Protein AF-A0A7S0LJF7-F1 (afdb_monomer_lite)

Sequence (241 aa):
HAASMRTWQALLLLLAYASALAQTSEAMKKDTLVTNRPPTRVSNPLSRTEARVRRMLSTSSGNSELSEEEIEEIVEMEEEEEIMMKWSFVFGIMALGMTFIVGFILEANHVHWLPEAAVGVLMGFATAGGAWLLMQLDAGDGPYKYMLTEEKFDFEFFMTWLLPPIIFEAGYNMNVTAFFDNLAPTIFFAFVGTFLSTFVIGFLVYYAGQLGLCYALDFLAALTFGSLISATDPVTVLAVF

pLDDT: mean 73.47, std 14.01, range [45.84, 95.75]

Secondary structure (DSSP, 8-state):
-HHHHHHHHHHHHHHHHHHHHHHHHHHHHHHTTT----------HHHHHHHHHHHHHHHH-SS----HHHHHHHHHHHHHHHHHHHHHHHHHHHHHHHHHHHHHHHHHTT-TTS-HHHHHHHHHHHHHHHHHHHHHH--S--THHHHHHH----HHHIIIIIHHHHHHHHHHHS-HHHHHHTHHHHHHIIIIIHHHHHHHHHHHHHHHHHTTSS----HHHHHHHHHHHH---HHHHHTT-

Radius of gyration: 27.35 Å; chains: 1; bounding box: 70×56×56 Å

Foldseek 3Di:
DVVVVVVVVVVVVVVVVVVVVVVVVVVVVVVVVPPPDPDDPPPDPLNVLLVVVVVVVVVPDDDDPDDPVVSVVVSVVVVVVVVLVVVLVVVVVVLVVVLVVVLVVCVVVVVPPDDSVNSSVVSVCVVLVVLVVVVVVDVDPDSSVVSVPPPDDDPVCCVPPVVVVLLVVLVVPFDPVVCVVCVVVLVCCQPVVLVVQLVVQLVVVCVCCVVVVDPNDDSVRSSVVSNVVSNDDSSVVRNVD

InterPro domains:
  IPR004709 Na+/H+ exchanger [PR01084] (157-168)
  IPR004709 Na+/H+ exchanger [PR01084] (171-185)
  IPR004709 Na+/H+ exchanger [PR01084] (186-194)
  IPR004709 Na+/H+ exchanger [PR01084] (226-236)
  IPR006153 Cation/H+ exchanger, transmembrane domain [PF00999] (106-241)
  IPR018422 Cation/H+ exchanger, CPA1 family [PTHR10110] (85-241)

Structure (mmCIF, N/CA/C/O backbone):
data_AF-A0A7S0LJF7-F1
#
_entry.id   AF-A0A7S0LJF7-F1
#
loop_
_atom_site.group_PDB
_atom_site.id
_atom_site.type_symbol
_atom_site.label_atom_id
_atom_site.label_alt_id
_atom_site.label_comp_id
_atom_site.label_asym_id
_atom_site.label_entity_id
_atom_site.label_seq_id
_atom_site.pdbx_PDB_ins_code
_atom_site.Cartn_x
_atom_site.Cartn_y
_atom_site.Cartn_z
_atom_site.occupancy
_atom_site.B_iso_or_equiv
_atom_site.auth_seq_id
_atom_site.auth_comp_id
_atom_site.auth_asym_id
_atom_site.auth_atom_id
_atom_site.pdbx_PDB_model_num
ATOM 1 N N . HIS A 1 1 ? -22.196 28.731 -15.275 1.00 49.78 1 HIS A N 1
ATOM 2 C CA . HIS A 1 1 ? -21.421 29.331 -16.385 1.00 49.78 1 HIS A CA 1
ATOM 3 C C . HIS A 1 1 ? -20.046 29.894 -16.004 1.00 49.78 1 HIS A C 1
ATOM 5 O O . HIS A 1 1 ? -19.189 29.929 -16.873 1.00 49.78 1 HIS A O 1
ATOM 11 N N . ALA A 1 2 ? -19.776 30.276 -14.746 1.00 48.84 2 ALA A N 1
ATOM 12 C CA . ALA A 1 2 ? -18.449 30.770 -14.338 1.00 48.84 2 ALA A CA 1
ATOM 13 C C . ALA A 1 2 ? -17.366 29.670 -14.209 1.00 48.84 2 ALA A C 1
ATOM 15 O O . ALA A 1 2 ? -16.189 29.943 -14.421 1.00 48.84 2 ALA A O 1
ATOM 16 N N . ALA A 1 3 ? -17.753 28.421 -13.914 1.00 49.78 3 ALA A N 1
ATOM 17 C CA . ALA A 1 3 ? -16.820 27.299 -13.755 1.00 49.78 3 ALA A CA 1
ATOM 18 C C . ALA A 1 3 ? -16.170 26.852 -15.079 1.00 49.78 3 ALA A C 1
ATOM 20 O O . ALA A 1 3 ? -14.988 26.530 -15.096 1.00 49.78 3 ALA A O 1
ATOM 21 N N . SER A 1 4 ? -16.893 26.923 -16.207 1.00 54.69 4 SER A N 1
ATOM 22 C CA . SER A 1 4 ? -16.315 26.590 -17.514 1.00 54.69 4 SER A CA 1
ATOM 23 C C . SER A 1 4 ? -15.297 27.638 -17.968 1.00 54.69 4 SER A C 1
ATOM 25 O O . SER A 1 4 ? -14.281 27.287 -18.544 1.00 54.69 4 SER A O 1
ATOM 27 N N . MET A 1 5 ? -15.499 28.928 -17.673 1.00 52.16 5 MET A N 1
ATOM 28 C CA . MET A 1 5 ? -14.500 29.953 -18.022 1.00 52.16 5 MET A CA 1
ATOM 29 C C . MET A 1 5 ? -13.169 29.751 -17.289 1.00 52.16 5 MET A C 1
ATOM 31 O O . MET A 1 5 ? -12.118 30.019 -17.864 1.00 52.16 5 MET A O 1
ATOM 35 N N . ARG A 1 6 ? -13.197 29.233 -16.055 1.00 58.59 6 ARG A N 1
ATOM 36 C CA . ARG A 1 6 ? -11.986 28.977 -15.261 1.00 58.59 6 ARG A CA 1
ATOM 37 C C . ARG A 1 6 ? -11.189 27.777 -15.768 1.00 58.59 6 ARG A C 1
ATOM 39 O O . ARG A 1 6 ? -9.964 27.839 -15.785 1.00 58.59 6 ARG A O 1
ATOM 46 N N . THR A 1 7 ? -11.856 26.725 -16.245 1.00 65.75 7 THR A N 1
ATOM 47 C CA . THR A 1 7 ? -11.170 25.567 -16.841 1.00 65.75 7 THR A CA 1
ATOM 48 C C . THR A 1 7 ? -10.539 25.913 -18.186 1.00 65.75 7 THR A C 1
ATOM 50 O O . THR A 1 7 ? -9.393 25.545 -18.425 1.00 65.75 7 THR A O 1
ATOM 53 N N . TRP A 1 8 ? -11.213 26.714 -19.018 1.00 64.88 8 TRP A 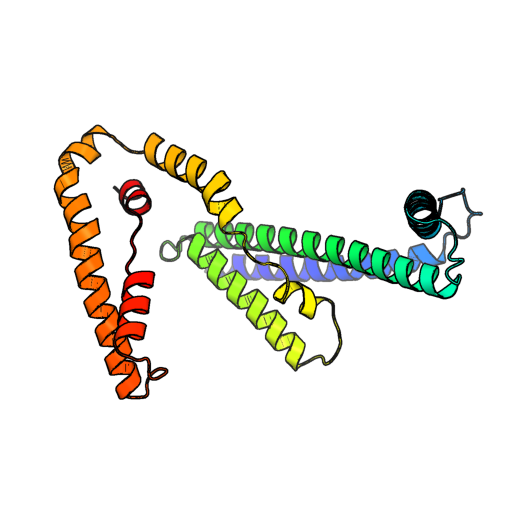N 1
ATOM 54 C CA . TRP A 1 8 ? -10.619 27.242 -20.252 1.00 64.88 8 TRP A CA 1
ATOM 55 C C . TRP A 1 8 ? -9.432 28.177 -19.975 1.00 64.88 8 TRP A C 1
ATOM 57 O O . TRP A 1 8 ? -8.434 28.115 -20.687 1.00 64.88 8 TRP A O 1
ATOM 67 N N . GLN A 1 9 ? -9.482 28.990 -18.913 1.00 71.12 9 GLN A N 1
ATOM 68 C CA . GLN A 1 9 ? -8.345 29.821 -18.498 1.00 71.12 9 GLN A CA 1
ATOM 69 C C . GLN A 1 9 ? -7.154 28.992 -18.000 1.00 71.12 9 GLN A C 1
ATOM 71 O O . GLN A 1 9 ? -6.024 29.293 -18.370 1.00 71.12 9 GLN A O 1
ATOM 76 N N . ALA A 1 10 ? -7.383 27.929 -17.225 1.00 68.88 10 ALA A N 1
ATOM 77 C CA . ALA A 1 10 ? -6.314 27.034 -16.778 1.00 68.88 10 ALA A CA 1
ATOM 78 C C . ALA A 1 10 ? -5.652 26.290 -17.952 1.00 68.88 10 ALA A C 1
ATOM 80 O O . ALA A 1 10 ? -4.431 26.158 -17.995 1.00 68.88 10 ALA A O 1
ATOM 81 N N . LEU A 1 11 ? -6.443 25.873 -18.944 1.00 73.81 11 LEU A N 1
ATOM 82 C CA . LEU A 1 11 ? -5.949 25.202 -20.149 1.00 73.81 11 LEU A CA 1
ATOM 83 C C . LEU A 1 11 ? -5.140 26.162 -21.040 1.00 73.81 11 LEU A C 1
ATOM 85 O O . LEU A 1 11 ? -4.098 25.785 -21.571 1.00 73.81 11 LEU A O 1
ATOM 89 N N . LEU A 1 12 ? -5.559 27.430 -21.128 1.00 79.31 12 LEU A N 1
ATOM 90 C CA . LEU A 1 12 ? -4.794 28.487 -21.796 1.00 79.31 12 LEU A CA 1
ATOM 91 C C . LEU A 1 12 ? -3.496 28.830 -21.053 1.00 79.31 12 LEU A C 1
ATOM 93 O O . LEU A 1 12 ? -2.484 29.070 -21.703 1.00 79.31 12 LEU A O 1
ATOM 97 N N . LEU A 1 13 ? -3.496 28.815 -19.716 1.00 79.00 13 LEU A N 1
ATOM 98 C CA . LEU A 1 13 ? -2.283 29.018 -18.919 1.00 79.00 13 LEU A CA 1
ATOM 99 C C . LEU A 1 13 ? -1.300 27.849 -19.066 1.00 79.00 13 LEU A C 1
ATOM 101 O O . LEU A 1 13 ? -0.101 28.089 -19.177 1.00 79.00 13 LEU A O 1
ATOM 105 N N . LEU A 1 14 ? -1.789 26.608 -19.151 1.00 73.94 14 LEU A N 1
ATOM 106 C CA . LEU A 1 14 ? -0.957 25.430 -19.426 1.00 73.94 14 LEU A CA 1
ATOM 107 C C . LEU A 1 14 ? -0.375 25.445 -20.845 1.00 73.94 14 LEU A C 1
ATOM 109 O O . LEU A 1 14 ? 0.811 25.172 -21.014 1.00 73.94 14 LEU A O 1
ATOM 113 N N . LEU A 1 15 ? -1.165 25.822 -21.856 1.00 77.88 15 LEU A N 1
ATOM 114 C CA . LEU A 1 15 ? -0.675 25.991 -23.230 1.00 77.88 15 LEU A CA 1
ATOM 115 C C . LEU A 1 15 ? 0.342 27.135 -23.339 1.00 77.88 15 LEU A C 1
ATOM 117 O O . LEU A 1 15 ? 1.367 26.984 -24.003 1.00 77.88 15 LEU A O 1
ATOM 121 N N . ALA A 1 16 ? 0.102 28.253 -22.649 1.00 75.50 16 ALA A N 1
ATOM 122 C CA . ALA A 1 16 ? 1.051 29.360 -22.579 1.00 75.50 16 ALA A CA 1
ATOM 123 C C . ALA A 1 16 ? 2.360 28.929 -21.897 1.00 75.50 16 ALA A C 1
ATOM 125 O O . ALA A 1 16 ? 3.440 29.222 -22.409 1.00 75.50 16 ALA A O 1
ATOM 126 N N . TYR A 1 17 ? 2.277 28.167 -20.804 1.00 77.75 17 TYR A N 1
ATOM 127 C CA . TYR A 1 17 ? 3.443 27.632 -20.101 1.00 77.75 17 TYR A CA 1
ATOM 128 C C . TYR A 1 17 ? 4.235 26.631 -20.959 1.00 77.75 17 TYR A C 1
ATOM 130 O O . TYR A 1 17 ? 5.460 26.725 -21.034 1.00 77.75 17 TYR A O 1
ATOM 138 N N . ALA A 1 18 ? 3.552 25.748 -21.693 1.00 70.00 18 ALA A N 1
ATOM 139 C CA . ALA A 1 18 ? 4.184 24.830 -22.642 1.00 70.00 18 ALA A CA 1
ATOM 140 C C . ALA A 1 18 ? 4.892 25.577 -23.788 1.00 70.00 18 ALA A C 1
ATOM 142 O O . ALA A 1 18 ? 6.015 25.232 -24.156 1.00 70.00 18 ALA A O 1
ATOM 143 N N . SER A 1 19 ? 4.283 26.647 -24.313 1.00 70.75 19 SER A N 1
ATOM 144 C CA . SER A 1 19 ? 4.911 27.481 -25.348 1.00 70.75 19 SER A CA 1
ATOM 145 C C . SER A 1 19 ? 6.111 28.286 -24.827 1.00 70.75 19 SER A C 1
ATOM 147 O O . SER A 1 19 ? 7.099 28.450 -25.544 1.00 70.75 19 SER A O 1
ATOM 149 N N . ALA A 1 20 ? 6.076 28.717 -23.561 1.00 71.44 20 ALA A N 1
ATOM 150 C CA . ALA A 1 20 ? 7.190 29.400 -22.911 1.00 71.44 20 ALA A CA 1
ATOM 151 C C . ALA A 1 20 ? 8.376 28.451 -22.671 1.00 71.44 20 ALA A C 1
ATOM 153 O O . ALA A 1 20 ? 9.518 28.834 -22.916 1.00 71.44 20 ALA A O 1
ATOM 154 N N . LEU A 1 21 ? 8.114 27.200 -22.273 1.00 70.06 21 LEU A N 1
ATOM 155 C CA . LEU A 1 21 ? 9.136 26.150 -22.161 1.00 70.06 21 LEU A CA 1
ATOM 156 C C . LEU A 1 21 ? 9.771 25.802 -23.518 1.00 70.06 21 LEU A C 1
ATOM 158 O O . LEU A 1 21 ? 10.978 25.577 -23.601 1.00 70.06 21 LEU A O 1
ATOM 162 N N . ALA A 1 22 ? 8.990 25.822 -24.602 1.00 69.88 22 ALA A N 1
ATOM 163 C CA . ALA A 1 22 ? 9.531 25.640 -25.947 1.00 69.88 22 ALA A CA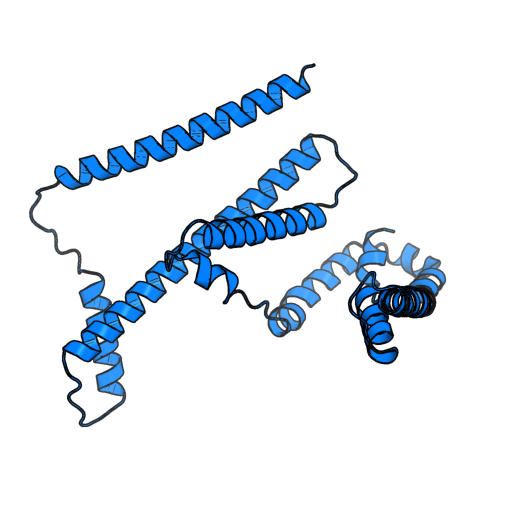 1
ATOM 164 C C . ALA A 1 22 ? 10.470 26.800 -26.343 1.00 69.88 22 ALA A C 1
ATOM 166 O O . ALA A 1 22 ? 11.569 26.559 -26.847 1.00 69.88 22 ALA A O 1
ATOM 167 N N . GLN A 1 23 ? 10.104 28.051 -26.040 1.00 65.88 23 GLN A N 1
ATOM 168 C CA . GLN A 1 23 ? 10.928 29.231 -26.343 1.00 65.88 23 GLN A CA 1
ATOM 169 C C . GLN A 1 23 ? 12.212 29.327 -25.508 1.00 65.88 23 GLN A C 1
ATOM 171 O O . GLN A 1 23 ? 13.231 29.793 -26.023 1.00 65.88 23 GLN A O 1
ATOM 176 N N . THR A 1 24 ? 12.212 28.873 -24.251 1.00 59.22 24 THR A N 1
ATOM 177 C CA . THR A 1 24 ? 13.444 28.841 -23.441 1.00 59.22 24 THR A CA 1
ATOM 178 C C . THR A 1 24 ? 14.430 27.791 -23.944 1.00 59.22 24 THR A C 1
ATOM 180 O O . THR A 1 24 ? 15.635 28.038 -23.905 1.00 59.22 24 THR A O 1
ATOM 183 N N . SER A 1 25 ? 13.944 26.671 -24.492 1.00 62.91 25 SER A N 1
ATOM 184 C CA . SER A 1 25 ? 14.806 25.661 -25.122 1.00 62.91 25 SER A CA 1
ATOM 185 C C . SER A 1 25 ? 15.505 26.192 -26.385 1.00 62.91 25 SER A C 1
ATOM 187 O O . SER A 1 25 ? 16.699 25.959 -26.586 1.00 62.91 25 SER A O 1
ATOM 189 N N . GLU A 1 26 ? 14.805 26.996 -27.197 1.00 60.78 26 GLU A N 1
ATOM 190 C CA . GLU A 1 26 ? 15.390 27.644 -28.377 1.00 60.78 26 GLU A CA 1
ATOM 191 C C . GLU A 1 26 ? 16.357 28.778 -28.010 1.00 60.78 26 GLU A C 1
ATOM 193 O O . GLU A 1 26 ? 17.380 28.955 -28.678 1.00 60.78 26 GLU A O 1
ATOM 198 N N . ALA A 1 27 ? 16.075 29.524 -26.935 1.00 55.69 27 ALA A N 1
ATOM 199 C CA . ALA A 1 27 ? 16.979 30.551 -26.417 1.00 55.69 27 ALA A CA 1
ATOM 200 C C . ALA A 1 27 ? 18.286 29.936 -25.883 1.00 55.69 27 ALA A C 1
ATOM 202 O O . ALA A 1 27 ? 19.367 30.433 -26.202 1.00 55.69 27 ALA A O 1
ATOM 203 N N . MET A 1 28 ? 18.205 28.797 -25.180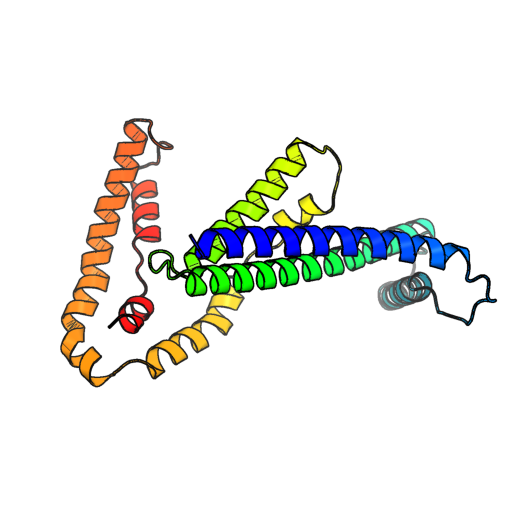 1.00 53.56 28 MET A N 1
ATOM 204 C CA . MET A 1 28 ? 19.385 28.070 -24.698 1.00 53.56 28 MET A CA 1
ATOM 205 C C . MET A 1 28 ? 20.279 27.600 -25.857 1.00 53.56 28 MET A C 1
ATOM 207 O O . MET A 1 28 ? 21.500 27.710 -25.774 1.00 53.56 28 MET A O 1
ATOM 211 N N . LYS A 1 29 ? 19.680 27.171 -26.978 1.00 53.22 29 LYS A N 1
ATOM 212 C CA . LYS A 1 29 ? 20.405 26.722 -28.180 1.00 53.22 29 LYS A CA 1
ATOM 213 C C . LYS A 1 29 ? 21.127 27.859 -28.920 1.00 53.22 29 LYS A C 1
ATOM 215 O O . LYS A 1 29 ? 22.122 27.610 -29.600 1.00 53.22 29 LYS A O 1
ATOM 220 N N . LYS A 1 30 ? 20.652 29.105 -28.793 1.00 49.34 30 LYS A N 1
ATOM 221 C CA . LYS A 1 30 ? 21.309 30.292 -29.373 1.00 49.34 30 LYS A CA 1
ATOM 222 C C . LYS A 1 30 ? 22.471 30.805 -28.523 1.00 49.34 30 LYS A C 1
ATOM 224 O O . LYS A 1 30 ? 23.476 31.220 -29.098 1.00 49.34 30 LYS A O 1
ATOM 229 N N . ASP A 1 31 ? 22.388 30.708 -27.199 1.00 46.44 31 ASP A N 1
ATOM 230 C CA . ASP A 1 31 ? 23.473 31.145 -26.308 1.00 46.44 31 ASP A CA 1
ATOM 231 C C . ASP A 1 31 ? 24.673 30.181 -26.306 1.00 46.44 31 ASP A C 1
ATOM 233 O O . ASP A 1 31 ? 25.816 30.615 -26.129 1.00 46.44 31 ASP A O 1
ATOM 237 N N . THR A 1 32 ? 24.463 28.897 -26.627 1.00 51.00 32 THR A N 1
ATOM 238 C CA . THR A 1 32 ? 25.563 27.940 -26.859 1.00 51.00 32 THR A CA 1
ATOM 239 C C . THR A 1 32 ? 26.420 28.302 -28.082 1.00 51.00 32 THR A C 1
ATOM 241 O O . THR A 1 32 ? 27.588 27.928 -28.141 1.00 51.00 32 THR A O 1
ATOM 244 N N . LEU A 1 33 ? 25.892 29.070 -29.044 1.00 48.78 33 LEU A N 1
ATOM 245 C CA . LEU A 1 33 ? 26.625 29.451 -30.260 1.00 48.78 33 LEU A CA 1
ATOM 246 C C . LEU A 1 33 ? 27.444 30.748 -30.121 1.00 48.78 33 LEU A C 1
ATOM 248 O O . LEU A 1 33 ? 28.242 31.050 -31.008 1.00 48.78 33 LEU A O 1
ATOM 252 N N . VAL A 1 34 ? 27.285 31.516 -29.034 1.00 49.72 34 VAL A N 1
ATOM 253 C CA . VAL A 1 34 ? 27.903 32.854 -28.897 1.00 49.72 34 VAL A CA 1
ATOM 254 C C . VAL A 1 34 ? 29.045 32.906 -27.867 1.00 49.72 34 VAL A C 1
ATOM 256 O O . VAL A 1 34 ? 29.871 33.818 -27.917 1.00 49.72 34 VAL A O 1
ATOM 259 N N . THR A 1 35 ? 29.202 31.916 -26.981 1.00 46.12 35 THR A N 1
ATOM 260 C CA . THR A 1 35 ? 30.242 31.951 -25.931 1.00 46.12 35 THR A CA 1
ATOM 261 C C . THR A 1 35 ? 31.567 31.292 -26.366 1.00 46.12 35 THR A C 1
ATOM 263 O O . THR A 1 35 ? 32.016 30.278 -25.850 1.00 46.12 35 THR A O 1
ATOM 266 N N . ASN A 1 36 ? 32.259 31.903 -27.333 1.00 47.41 36 ASN A N 1
ATOM 267 C CA . ASN A 1 36 ? 33.695 31.662 -27.540 1.00 47.41 36 ASN A CA 1
ATOM 268 C C . ASN A 1 36 ? 34.498 32.569 -26.587 1.00 47.41 36 ASN 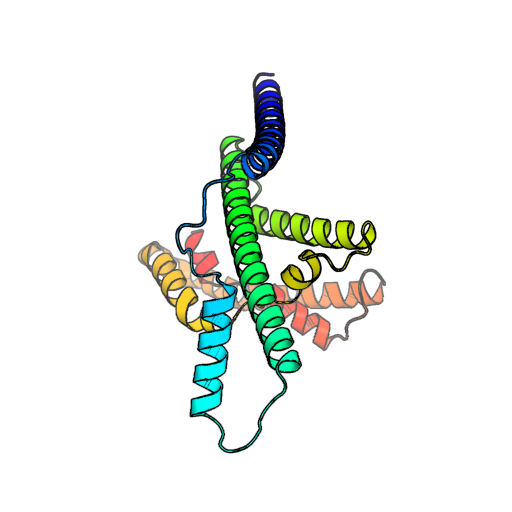A C 1
ATOM 270 O O . ASN A 1 36 ? 35.024 33.612 -26.979 1.00 47.41 36 ASN A O 1
ATOM 274 N N . ARG A 1 37 ? 34.571 32.193 -25.304 1.00 46.53 37 ARG A N 1
ATOM 275 C CA . ARG A 1 37 ? 35.610 32.679 -24.376 1.00 46.53 37 ARG A CA 1
ATOM 276 C C . ARG A 1 37 ? 36.587 31.534 -24.093 1.00 46.53 37 ARG A C 1
ATOM 278 O O . ARG A 1 37 ? 36.139 30.395 -23.993 1.00 46.53 37 ARG A O 1
ATOM 285 N N . PRO A 1 38 ? 37.900 31.808 -23.970 1.00 46.75 38 PRO A N 1
ATOM 286 C CA . PRO A 1 38 ? 38.890 30.763 -23.732 1.00 46.75 38 PRO A CA 1
ATOM 287 C C . PRO A 1 38 ? 38.565 30.013 -22.432 1.00 46.75 38 PRO A C 1
ATOM 289 O O . PRO A 1 38 ? 38.091 30.638 -21.477 1.00 46.75 38 PRO A O 1
ATOM 292 N N . PRO A 1 39 ? 38.799 28.693 -22.381 1.00 46.56 39 PRO A N 1
ATOM 293 C CA . PRO A 1 39 ? 38.274 27.855 -21.318 1.00 46.56 39 PRO A CA 1
ATOM 294 C C . PRO A 1 39 ? 38.933 28.218 -19.986 1.00 46.56 39 PRO A C 1
ATOM 296 O O . PRO A 1 39 ? 40.110 27.944 -19.750 1.00 46.56 39 PRO A O 1
ATOM 299 N N . THR A 1 40 ? 38.158 28.795 -19.068 1.00 45.84 40 THR A N 1
ATOM 300 C CA . THR A 1 40 ? 38.421 28.579 -17.646 1.00 45.84 40 THR A CA 1
ATOM 301 C C . THR A 1 40 ? 38.277 27.089 -17.395 1.00 45.84 40 THR A C 1
ATOM 303 O O . THR A 1 40 ? 37.304 26.488 -17.838 1.00 45.84 40 THR A O 1
ATOM 306 N N . ARG A 1 41 ? 39.279 26.519 -16.728 1.00 46.03 41 ARG A N 1
ATOM 307 C CA . ARG A 1 41 ? 39.494 25.099 -16.436 1.00 46.03 41 ARG A CA 1
ATOM 308 C C . ARG A 1 41 ? 38.322 24.496 -15.645 1.00 46.03 41 ARG A C 1
ATOM 310 O O . ARG A 1 41 ? 38.442 24.225 -14.455 1.00 46.03 41 ARG A O 1
ATOM 317 N N . VAL A 1 42 ? 37.178 24.315 -16.294 1.00 47.19 42 VAL A N 1
ATOM 318 C CA . VAL A 1 42 ? 36.111 23.435 -15.836 1.00 47.19 42 VAL A CA 1
ATOM 319 C C . VAL A 1 42 ? 36.655 22.039 -16.093 1.00 47.19 42 VAL A C 1
ATOM 321 O O . VAL A 1 42 ? 36.831 21.634 -17.237 1.00 47.19 42 VAL A O 1
ATOM 324 N N . SER A 1 43 ? 37.058 21.351 -15.028 1.00 48.84 43 SER A N 1
ATOM 325 C CA . SER A 1 43 ? 37.408 19.936 -15.105 1.00 48.84 43 SER A CA 1
ATOM 326 C C . SER A 1 43 ? 36.209 19.199 -15.699 1.00 48.84 43 SER A C 1
ATOM 328 O O . SER A 1 43 ? 35.157 19.182 -15.057 1.00 48.84 43 SER A O 1
ATOM 330 N N . ASN A 1 44 ? 36.363 18.655 -16.909 1.00 49.22 44 ASN A N 1
ATOM 331 C CA . ASN A 1 44 ? 35.355 17.829 -17.570 1.00 49.22 44 ASN A CA 1
ATOM 332 C C . ASN A 1 44 ? 34.872 16.750 -16.584 1.00 49.22 44 ASN A C 1
ATOM 334 O O . ASN A 1 44 ? 35.731 16.163 -15.914 1.00 49.22 44 ASN A O 1
ATOM 338 N N . PRO A 1 45 ? 33.559 16.478 -16.468 1.00 51.56 45 PRO A N 1
ATOM 339 C CA . PRO A 1 45 ? 33.056 15.390 -15.627 1.00 51.56 45 PRO A CA 1
ATOM 340 C C . PRO A 1 45 ? 33.742 14.061 -15.975 1.00 51.56 45 PRO A C 1
ATOM 342 O O . PRO A 1 45 ? 34.206 13.400 -15.049 1.00 51.56 45 PRO A O 1
ATOM 345 N N . LEU A 1 46 ? 33.998 13.817 -17.272 1.00 51.62 46 LEU A N 1
ATOM 346 C CA . LEU A 1 46 ? 34.838 12.734 -17.809 1.00 51.62 46 LEU A CA 1
ATOM 347 C C . LEU A 1 46 ? 36.153 12.535 -17.036 1.00 51.62 46 LEU A C 1
ATOM 349 O O . LEU A 1 46 ? 36.495 11.430 -16.642 1.00 51.62 46 LEU A O 1
ATOM 353 N N . SER A 1 47 ? 36.880 13.618 -16.731 1.00 59.88 47 SER A N 1
ATOM 354 C CA . SER A 1 47 ? 38.183 13.518 -16.056 1.00 59.88 47 SER A CA 1
ATOM 355 C C . SER A 1 47 ? 38.087 13.114 -14.581 1.00 59.88 47 SER A C 1
ATOM 357 O O . SER A 1 47 ? 39.086 12.717 -13.981 1.00 59.88 47 SER A O 1
ATOM 359 N N . ARG A 1 48 ? 36.907 13.260 -13.960 1.00 62.50 48 ARG A N 1
ATOM 360 C CA . ARG A 1 48 ? 36.685 12.902 -12.553 1.00 62.50 48 ARG A CA 1
ATOM 361 C C . ARG A 1 48 ? 36.217 11.463 -12.401 1.00 62.50 48 ARG A C 1
ATOM 363 O O . ARG A 1 48 ? 36.716 10.802 -11.491 1.00 62.50 48 ARG A O 1
ATOM 370 N N . THR A 1 49 ? 35.298 11.004 -13.248 1.00 65.06 49 THR A N 1
ATOM 371 C CA . THR A 1 49 ? 34.861 9.600 -13.310 1.00 65.06 49 THR A CA 1
ATOM 372 C C . THR A 1 49 ? 36.028 8.714 -13.722 1.00 65.06 49 THR A C 1
ATOM 374 O O . THR A 1 49 ? 36.410 7.836 -12.953 1.00 65.06 49 THR A O 1
ATOM 377 N N . GLU A 1 50 ? 36.740 9.058 -14.797 1.00 65.62 50 GLU A N 1
ATOM 378 C CA . GLU A 1 50 ? 37.925 8.315 -15.249 1.00 65.62 50 GLU A CA 1
ATOM 379 C C . GLU A 1 50 ? 39.013 8.230 -14.154 1.00 65.62 50 GLU A C 1
ATOM 381 O O . GLU A 1 50 ? 39.531 7.156 -13.838 1.00 65.62 50 GLU A O 1
ATOM 386 N N . ALA A 1 51 ? 39.316 9.344 -13.471 1.00 69.38 51 ALA A N 1
ATOM 387 C CA . ALA A 1 51 ? 40.282 9.354 -12.367 1.00 69.38 51 ALA A CA 1
ATOM 388 C C . ALA A 1 51 ? 39.809 8.575 -11.124 1.00 69.38 51 ALA A C 1
ATOM 390 O O . ALA A 1 51 ? 40.642 8.108 -10.338 1.00 69.38 51 ALA A O 1
ATOM 391 N N . ARG A 1 52 ? 38.494 8.452 -10.907 1.00 69.12 52 ARG A N 1
ATOM 392 C CA . ARG A 1 52 ? 37.896 7.685 -9.803 1.00 69.12 52 ARG A CA 1
ATOM 393 C C . ARG A 1 52 ? 37.921 6.189 -10.104 1.00 69.12 52 ARG A C 1
ATOM 395 O O . ARG A 1 52 ? 38.364 5.433 -9.239 1.00 69.12 52 ARG A O 1
ATOM 402 N N . VAL A 1 53 ? 37.545 5.794 -11.319 1.00 68.56 53 VAL A N 1
ATOM 403 C CA . VAL A 1 53 ? 37.585 4.412 -11.820 1.00 68.56 53 VAL A CA 1
ATOM 404 C C . VAL A 1 53 ? 39.021 3.886 -11.796 1.00 68.56 53 VAL A C 1
ATOM 406 O O . VAL A 1 53 ? 39.298 2.886 -11.127 1.00 68.56 53 VAL A O 1
ATOM 409 N N . ARG A 1 54 ? 39.985 4.631 -12.364 1.00 67.31 54 ARG A N 1
ATOM 410 C CA . ARG A 1 54 ? 41.418 4.271 -12.305 1.00 67.31 54 ARG A CA 1
ATOM 411 C C . ARG A 1 54 ? 41.930 4.116 -10.865 1.00 67.31 54 ARG A C 1
ATOM 413 O O . ARG A 1 54 ? 42.732 3.226 -10.581 1.00 67.31 54 ARG A O 1
ATOM 420 N N . ARG A 1 55 ? 41.454 4.942 -9.924 1.00 69.75 55 ARG A N 1
ATOM 421 C CA . ARG A 1 55 ? 41.855 4.867 -8.505 1.00 69.75 55 ARG A CA 1
ATOM 422 C C . ARG A 1 55 ? 41.251 3.654 -7.785 1.00 69.75 55 ARG A C 1
ATOM 424 O O . ARG A 1 55 ? 41.973 2.992 -7.037 1.00 69.75 55 ARG A O 1
ATOM 431 N N . MET A 1 56 ? 39.976 3.338 -8.017 1.00 64.69 56 MET A N 1
ATOM 432 C CA . MET A 1 56 ? 39.325 2.145 -7.452 1.00 64.69 56 MET A CA 1
ATOM 433 C C . MET A 1 56 ? 39.974 0.851 -7.961 1.00 64.69 56 MET A C 1
ATOM 435 O O . MET A 1 56 ? 40.279 -0.033 -7.160 1.00 64.69 56 MET A O 1
ATOM 439 N N . LEU A 1 57 ? 40.302 0.787 -9.254 1.00 62.91 57 LEU A N 1
ATOM 440 C CA . LEU A 1 57 ? 40.963 -0.366 -9.874 1.00 62.91 57 LEU A CA 1
ATOM 441 C C . LEU A 1 57 ? 42.404 -0.556 -9.373 1.00 62.91 57 LEU A C 1
ATOM 443 O O . LEU A 1 57 ? 42.789 -1.673 -9.028 1.00 62.91 57 LEU A O 1
ATOM 447 N N . SER A 1 58 ? 43.166 0.535 -9.200 1.00 62.25 58 SER A N 1
ATOM 448 C CA . SER A 1 58 ? 44.526 0.480 -8.627 1.00 62.25 58 SER A CA 1
ATOM 449 C C . SER A 1 58 ? 44.578 -0.019 -7.175 1.00 62.25 58 SER A C 1
ATOM 451 O O . SER A 1 58 ? 45.613 -0.505 -6.723 1.00 62.25 58 SER A O 1
ATOM 453 N N . THR A 1 59 ? 43.464 0.085 -6.442 1.00 62.25 59 THR A N 1
ATOM 454 C CA . THR A 1 59 ? 43.352 -0.391 -5.053 1.00 62.25 59 THR A CA 1
ATOM 455 C C . THR A 1 59 ? 42.936 -1.868 -4.985 1.00 62.25 59 THR A C 1
ATOM 457 O O . THR A 1 59 ? 43.170 -2.511 -3.964 1.00 62.25 59 THR A O 1
ATOM 460 N N . SER A 1 60 ? 42.350 -2.424 -6.057 1.00 57.44 60 SER A N 1
ATOM 461 C CA . SER A 1 60 ? 41.695 -3.741 -6.036 1.00 57.44 60 SER A CA 1
ATOM 462 C C . SER A 1 60 ? 42.426 -4.870 -6.777 1.00 57.44 60 SER A C 1
ATOM 464 O O . SER A 1 60 ? 42.088 -6.025 -6.522 1.00 57.44 60 SER A O 1
ATOM 466 N N . SER A 1 61 ? 43.395 -4.620 -7.669 1.00 49.78 61 SER A N 1
ATOM 467 C CA . SER A 1 61 ? 44.069 -5.726 -8.373 1.00 49.78 61 SER A CA 1
ATOM 468 C C . SER A 1 61 ? 45.488 -5.394 -8.840 1.00 49.78 61 SER A C 1
ATOM 470 O O . SER A 1 61 ? 45.723 -4.406 -9.532 1.00 49.78 61 SER A O 1
ATOM 472 N N . GLY A 1 62 ? 46.441 -6.252 -8.469 1.00 51.38 62 GLY A N 1
ATOM 473 C CA . GLY A 1 62 ? 47.762 -6.318 -9.086 1.00 51.38 62 GLY A CA 1
ATOM 474 C C . GLY A 1 62 ? 47.691 -7.083 -10.410 1.00 51.38 62 GLY A C 1
ATOM 475 O O . GLY A 1 62 ? 47.098 -8.155 -10.471 1.00 51.38 62 GLY A O 1
ATOM 476 N N . ASN A 1 63 ? 48.349 -6.543 -11.439 1.00 47.34 63 ASN A N 1
ATOM 477 C CA . ASN A 1 63 ? 48.603 -7.150 -12.751 1.00 47.34 63 ASN A CA 1
ATOM 478 C C . ASN A 1 63 ? 47.376 -7.550 -13.593 1.00 47.34 63 ASN A C 1
ATOM 480 O O . ASN A 1 63 ? 47.118 -8.727 -13.840 1.00 47.34 63 ASN A O 1
ATOM 484 N N . SER A 1 64 ? 46.687 -6.557 -14.149 1.00 50.41 64 SER A N 1
ATOM 485 C CA . SER A 1 64 ? 45.943 -6.674 -15.413 1.00 50.41 64 SER A CA 1
ATOM 486 C C . SER A 1 64 ? 45.882 -5.272 -16.027 1.00 50.41 64 SER A C 1
ATOM 488 O O . SER A 1 64 ? 45.126 -4.434 -15.545 1.00 50.41 64 SER A O 1
ATOM 490 N N . GLU A 1 65 ? 46.737 -4.966 -17.007 1.00 58.31 65 GLU A N 1
ATOM 491 C CA . GLU A 1 65 ? 46.597 -3.738 -17.805 1.00 58.31 65 GLU A CA 1
ATOM 492 C C . GLU A 1 65 ? 45.382 -3.928 -18.719 1.00 58.31 65 GLU A C 1
ATOM 494 O O . GLU A 1 65 ? 45.465 -4.557 -19.770 1.00 58.31 65 GLU A O 1
ATOM 499 N N . LEU A 1 66 ? 44.233 -3.481 -18.226 1.00 53.53 66 LEU A N 1
ATOM 500 C CA . LEU A 1 66 ? 42.960 -3.431 -18.931 1.00 53.53 66 LEU A CA 1
ATOM 501 C C . LEU A 1 66 ? 43.037 -2.286 -19.961 1.00 53.53 66 LEU A C 1
ATOM 503 O O . LEU A 1 66 ? 43.630 -1.238 -19.678 1.00 53.53 66 LEU A O 1
ATOM 507 N N . SER A 1 67 ? 42.556 -2.530 -21.180 1.00 65.38 67 SER A N 1
ATOM 508 C CA . SER A 1 67 ? 42.770 -1.643 -22.331 1.00 65.38 67 SER A CA 1
ATOM 509 C C . SER A 1 67 ? 42.045 -0.301 -22.158 1.00 65.38 67 SER A C 1
ATOM 511 O O . SER A 1 67 ? 41.003 -0.231 -21.516 1.00 65.38 67 SER A O 1
ATOM 513 N N . GLU A 1 68 ? 42.589 0.784 -22.722 1.00 67.19 68 GLU A N 1
ATOM 514 C CA . GLU A 1 68 ? 41.961 2.119 -22.650 1.00 67.19 68 GLU A CA 1
ATOM 515 C C . GLU A 1 68 ? 40.510 2.114 -23.190 1.00 67.19 68 GLU A C 1
ATOM 517 O O . GLU A 1 68 ? 39.687 2.878 -22.702 1.00 67.19 68 GLU A O 1
ATOM 522 N N . GLU A 1 69 ? 40.173 1.185 -24.096 1.00 67.88 69 GLU A N 1
ATOM 523 C CA . GLU A 1 69 ? 38.821 0.978 -24.643 1.00 67.88 69 GLU A CA 1
ATOM 524 C C . GLU A 1 69 ? 37.813 0.465 -23.595 1.00 67.88 69 GLU A C 1
ATOM 526 O O . GLU A 1 69 ? 36.696 0.964 -23.520 1.00 67.88 69 GLU A O 1
ATOM 531 N N . GLU A 1 70 ? 38.198 -0.480 -22.732 1.00 69.25 70 GLU A N 1
ATOM 532 C CA . GLU A 1 70 ? 37.310 -1.009 -21.680 1.00 69.25 70 GLU A CA 1
ATOM 533 C C . GLU A 1 70 ? 37.100 0.016 -20.541 1.00 69.25 70 GLU A C 1
ATOM 535 O O . GLU A 1 70 ? 36.071 0.004 -19.868 1.00 69.25 70 GLU A O 1
ATOM 540 N N . ILE A 1 71 ? 38.060 0.925 -20.310 1.00 70.88 71 ILE A N 1
ATOM 541 C CA . ILE A 1 71 ? 37.887 2.047 -19.368 1.00 70.88 71 ILE A CA 1
ATOM 542 C C . ILE A 1 71 ? 36.904 3.067 -19.946 1.00 70.88 71 ILE A C 1
ATOM 544 O O . ILE A 1 71 ? 36.058 3.565 -19.206 1.00 70.88 71 ILE A O 1
ATOM 548 N N . GLU A 1 72 ? 37.009 3.369 -21.241 1.00 74.75 72 GLU A N 1
ATOM 549 C CA . GLU A 1 72 ? 36.099 4.283 -21.933 1.00 74.75 72 GLU A CA 1
ATOM 550 C C . GLU A 1 72 ? 34.663 3.729 -21.935 1.00 74.75 72 GLU A C 1
ATOM 552 O O . GLU A 1 72 ? 33.748 4.455 -21.558 1.00 74.75 72 GLU A O 1
ATOM 557 N N . GLU A 1 73 ? 34.474 2.425 -22.174 1.00 74.56 73 GLU A N 1
ATOM 558 C CA . GLU A 1 73 ? 33.163 1.757 -22.092 1.00 74.56 73 GLU A CA 1
ATOM 559 C C . GLU A 1 73 ? 32.560 1.801 -20.672 1.00 74.56 73 GLU A C 1
ATOM 561 O O . GLU A 1 73 ? 31.385 2.122 -20.500 1.00 74.56 73 GLU A O 1
ATOM 566 N N . ILE A 1 74 ? 33.351 1.543 -19.623 1.00 71.81 74 ILE A N 1
ATOM 567 C CA . ILE A 1 74 ? 32.875 1.628 -18.227 1.00 71.81 74 ILE A CA 1
ATOM 568 C C . ILE A 1 74 ? 32.516 3.071 -17.844 1.00 71.81 74 ILE A C 1
ATOM 570 O O . ILE A 1 74 ? 31.543 3.287 -17.121 1.00 71.81 74 ILE A O 1
ATOM 574 N N . VAL A 1 75 ? 33.285 4.057 -18.313 1.00 75.81 75 VAL A N 1
ATOM 575 C CA . VAL A 1 75 ? 33.022 5.479 -18.047 1.00 75.81 75 VAL A CA 1
ATOM 576 C C . VAL A 1 75 ? 31.776 5.958 -18.794 1.00 75.81 75 VAL A C 1
ATOM 578 O O . VAL A 1 75 ? 30.978 6.683 -18.200 1.00 75.81 75 VAL A O 1
ATOM 581 N N . GLU A 1 76 ? 31.575 5.534 -20.045 1.00 76.62 76 GLU A N 1
ATOM 582 C CA . GLU A 1 76 ? 30.353 5.820 -20.808 1.00 76.62 76 GLU A CA 1
ATOM 583 C C . GLU A 1 76 ? 29.123 5.188 -20.142 1.00 76.62 76 GLU A C 1
ATOM 585 O O . GLU A 1 76 ? 28.116 5.873 -19.958 1.00 76.62 76 GLU A O 1
ATOM 590 N N . MET A 1 77 ? 29.218 3.936 -19.676 1.00 70.31 77 MET A N 1
ATOM 591 C CA . MET A 1 77 ? 28.139 3.288 -18.918 1.00 70.31 77 MET A CA 1
ATOM 592 C C . MET A 1 77 ? 27.829 4.006 -17.590 1.00 70.31 77 MET A C 1
ATOM 594 O O . MET A 1 77 ? 26.660 4.215 -17.270 1.00 70.31 77 MET A O 1
ATOM 598 N N . GLU A 1 78 ? 28.844 4.424 -16.822 1.00 73.19 78 GLU A N 1
ATOM 599 C CA . GLU A 1 78 ? 28.655 5.134 -15.540 1.00 73.19 78 GLU A CA 1
ATOM 600 C C . GLU A 1 78 ? 28.055 6.543 -15.751 1.00 73.19 78 GLU A C 1
ATOM 602 O O . GLU A 1 78 ? 27.255 7.019 -14.939 1.00 73.19 78 GLU A O 1
ATOM 607 N N . GLU A 1 79 ? 28.389 7.216 -16.860 1.00 73.81 79 GLU A N 1
ATOM 608 C CA . GLU A 1 79 ? 27.815 8.517 -17.224 1.00 73.81 79 GLU A CA 1
ATOM 609 C C . GLU A 1 79 ? 26.371 8.394 -17.732 1.00 73.81 79 GLU A C 1
ATOM 611 O O . GLU A 1 79 ? 25.516 9.198 -17.338 1.00 73.81 79 GLU A O 1
ATOM 616 N N . GLU A 1 80 ? 26.068 7.374 -18.538 1.00 72.69 80 GLU A N 1
ATOM 617 C CA . GLU A 1 80 ? 24.698 7.055 -18.942 1.00 72.69 80 GLU A CA 1
ATOM 618 C C . GLU A 1 80 ? 23.818 6.725 -17.726 1.00 72.69 80 GLU A C 1
ATOM 620 O O . GLU A 1 80 ? 22.740 7.313 -17.592 1.00 72.69 80 GLU A O 1
ATOM 625 N N . GLU A 1 81 ? 24.295 5.908 -16.780 1.00 68.00 81 GLU A N 1
ATOM 626 C CA . GLU A 1 81 ? 23.593 5.631 -15.516 1.00 68.00 81 GLU A CA 1
ATOM 627 C C . GLU A 1 81 ? 23.374 6.902 -14.676 1.00 68.00 81 GLU A C 1
ATOM 629 O O . GLU A 1 81 ? 22.273 7.133 -14.161 1.00 68.00 81 GLU A O 1
ATOM 634 N N . GLU A 1 82 ? 24.381 7.776 -14.556 1.00 73.06 82 GLU A N 1
ATOM 635 C CA . GLU A 1 82 ? 24.245 9.044 -13.829 1.00 73.06 82 GLU A CA 1
ATOM 636 C C . GLU A 1 82 ? 23.216 9.982 -14.476 1.00 73.06 82 GLU A C 1
ATOM 638 O O . GLU A 1 82 ? 22.451 10.659 -13.773 1.00 73.06 82 GLU A O 1
ATOM 643 N N . ILE A 1 83 ? 23.215 10.078 -15.807 1.00 72.44 83 ILE A N 1
ATOM 644 C CA . ILE A 1 83 ? 22.263 10.903 -16.553 1.00 72.44 83 ILE A CA 1
ATOM 645 C C . ILE A 1 83 ? 20.855 10.309 -16.400 1.00 72.44 83 ILE A C 1
ATOM 647 O O . ILE A 1 83 ? 19.914 11.055 -16.111 1.00 72.44 83 ILE A O 1
ATOM 651 N N . MET A 1 84 ? 20.705 8.986 -16.492 1.00 65.75 84 MET A N 1
ATOM 652 C CA . MET A 1 84 ? 19.428 8.283 -16.323 1.00 65.75 84 MET A CA 1
ATOM 653 C C . MET A 1 84 ? 18.851 8.442 -14.913 1.00 65.75 84 MET A C 1
ATOM 655 O O . MET A 1 84 ? 17.675 8.797 -14.780 1.00 65.75 84 MET A O 1
ATOM 659 N N . MET A 1 85 ? 19.663 8.282 -13.862 1.00 72.69 85 MET A N 1
ATOM 660 C CA . MET A 1 85 ? 19.216 8.498 -12.479 1.00 72.69 85 MET A CA 1
ATOM 661 C C . MET A 1 85 ? 18.736 9.936 -12.253 1.00 72.69 85 MET A C 1
ATOM 663 O O . MET A 1 85 ? 17.703 10.154 -11.613 1.00 72.69 85 MET A O 1
ATOM 667 N N . LYS A 1 86 ? 19.437 10.930 -12.818 1.00 75.75 86 LYS A N 1
ATOM 668 C CA . LYS A 1 86 ? 19.031 12.344 -12.729 1.00 75.75 86 LYS A CA 1
ATOM 669 C C . LYS A 1 86 ? 17.680 12.577 -13.402 1.00 75.75 86 LYS A C 1
ATOM 671 O O . LYS A 1 86 ? 16.826 13.247 -12.821 1.00 75.75 86 LYS A O 1
ATOM 676 N N . TRP A 1 87 ? 17.462 12.015 -14.590 1.00 74.62 87 TRP A N 1
ATOM 677 C CA . TRP A 1 87 ? 16.180 12.144 -15.283 1.00 74.62 87 TRP A CA 1
ATOM 678 C C . TRP A 1 87 ? 15.049 11.411 -14.555 1.00 74.62 87 TRP A C 1
ATOM 680 O O . TRP A 1 87 ? 13.989 12.011 -14.386 1.00 74.62 87 TRP A O 1
ATOM 690 N N . SER A 1 88 ? 15.266 10.188 -14.058 1.00 70.94 88 SER A N 1
ATOM 691 C CA . SER A 1 88 ? 14.254 9.447 -13.285 1.00 70.94 88 SER A CA 1
ATOM 692 C C . SER A 1 88 ? 13.793 10.239 -12.060 1.00 70.94 88 SER A C 1
ATOM 694 O O . SER A 1 88 ? 12.599 10.465 -11.863 1.00 70.94 88 SER A O 1
ATOM 696 N N . PHE A 1 89 ? 14.741 10.792 -11.301 1.00 75.31 89 PHE A N 1
ATOM 697 C CA . PHE A 1 89 ? 14.431 11.608 -10.130 1.00 75.31 89 PHE A CA 1
ATOM 698 C C . PHE A 1 89 ? 13.633 12.876 -10.485 1.00 75.31 89 PHE A C 1
ATOM 700 O O . PHE A 1 89 ? 12.675 13.232 -9.795 1.00 75.31 89 PHE A O 1
ATOM 707 N N . VAL A 1 90 ? 13.979 13.546 -11.592 1.00 77.12 90 VAL A N 1
ATOM 708 C CA . VAL A 1 90 ? 13.249 14.729 -12.084 1.00 77.12 90 VAL A CA 1
ATOM 709 C C . VAL A 1 90 ? 11.824 14.369 -12.506 1.00 77.12 90 VAL A C 1
ATOM 711 O O . VAL A 1 90 ? 10.885 15.078 -12.136 1.00 77.12 90 VAL A O 1
ATOM 714 N N . PHE A 1 91 ? 11.642 13.273 -13.243 1.00 73.44 91 PHE A N 1
ATOM 715 C CA . PHE A 1 91 ? 10.317 12.807 -13.651 1.00 73.44 91 PHE A CA 1
ATOM 716 C C . PHE A 1 91 ? 9.477 12.348 -12.455 1.00 73.44 91 PHE A C 1
ATOM 718 O O . PHE A 1 91 ? 8.301 12.703 -12.390 1.00 73.44 91 PHE A O 1
ATOM 725 N N . GLY A 1 92 ? 10.068 11.655 -11.479 1.00 73.44 92 GLY A N 1
ATOM 726 C CA . GLY A 1 92 ? 9.394 11.236 -10.248 1.00 73.44 92 GLY A CA 1
ATOM 727 C C . GLY A 1 92 ? 8.892 12.421 -9.419 1.00 73.44 92 GLY A C 1
ATOM 728 O O . GLY A 1 92 ? 7.724 12.463 -9.030 1.00 73.44 92 GLY A O 1
ATOM 729 N N . ILE A 1 93 ? 9.725 13.449 -9.225 1.00 82.12 93 ILE A N 1
ATOM 730 C CA . ILE A 1 93 ? 9.311 14.681 -8.530 1.00 82.12 93 ILE A CA 1
ATOM 731 C C . ILE A 1 93 ? 8.246 15.436 -9.328 1.00 82.12 93 ILE A C 1
ATOM 733 O O . ILE A 1 93 ? 7.286 15.943 -8.746 1.00 82.12 93 ILE A O 1
ATOM 737 N N . MET A 1 94 ? 8.386 15.516 -10.653 1.00 77.88 94 MET A N 1
ATOM 738 C CA . MET A 1 94 ? 7.395 16.175 -11.505 1.00 77.88 94 MET A CA 1
ATOM 739 C C . MET A 1 94 ? 6.044 15.450 -11.449 1.00 77.88 94 MET A C 1
ATOM 741 O O . MET A 1 94 ? 5.004 16.104 -11.358 1.00 77.88 94 MET A O 1
ATOM 745 N N . ALA A 1 95 ? 6.054 14.116 -11.449 1.00 73.00 95 ALA A N 1
ATOM 746 C CA . ALA A 1 95 ? 4.862 13.295 -11.302 1.00 73.00 95 ALA A CA 1
ATOM 747 C C . ALA A 1 95 ? 4.203 13.518 -9.930 1.00 73.00 95 ALA A C 1
ATOM 749 O O . ALA A 1 95 ? 3.012 13.813 -9.879 1.00 73.00 95 ALA A O 1
ATOM 750 N N . LEU A 1 96 ? 4.964 13.496 -8.831 1.00 78.38 96 LEU A N 1
ATOM 751 C CA . LEU A 1 96 ? 4.442 13.799 -7.489 1.00 78.38 96 LEU A CA 1
ATOM 752 C C . LEU A 1 96 ? 3.880 15.225 -7.375 1.00 78.38 96 LEU A C 1
ATOM 754 O O . LEU A 1 96 ? 2.832 15.449 -6.774 1.00 78.38 96 LEU A O 1
ATOM 758 N N . GLY A 1 97 ? 4.542 16.208 -7.985 1.00 82.81 97 GLY A N 1
ATOM 759 C CA . GLY A 1 97 ? 4.015 17.570 -8.058 1.00 82.81 97 GLY A CA 1
ATOM 760 C C . GLY A 1 97 ? 2.702 17.627 -8.842 1.00 82.81 97 GLY A C 1
ATOM 761 O O . GLY A 1 97 ? 1.756 18.295 -8.429 1.00 82.81 97 GLY A O 1
ATOM 762 N N . MET A 1 98 ? 2.612 16.888 -9.950 1.00 74.38 98 MET A N 1
ATOM 763 C CA . MET A 1 98 ? 1.403 16.814 -10.764 1.00 74.38 98 MET A CA 1
ATOM 764 C C . MET A 1 98 ? 0.259 16.090 -10.038 1.00 74.38 98 MET A C 1
ATOM 766 O O . MET A 1 98 ? -0.867 16.581 -10.107 1.00 74.38 98 MET A O 1
ATOM 770 N N . THR A 1 99 ? 0.504 14.998 -9.299 1.00 75.00 99 THR A N 1
ATOM 771 C CA . THR A 1 99 ? -0.542 14.34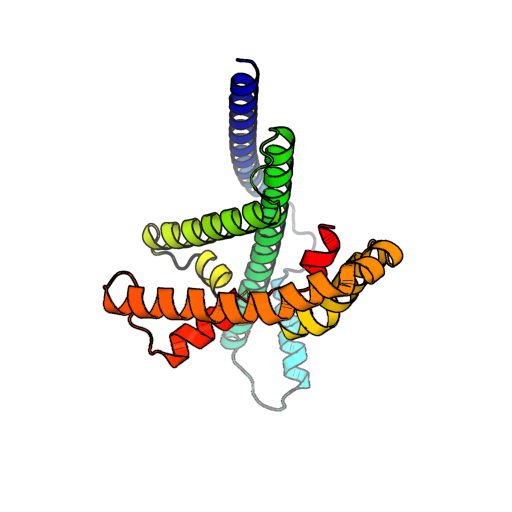8 -8.482 1.00 75.00 99 THR A CA 1
ATOM 772 C C . THR A 1 99 ? -1.069 15.297 -7.414 1.00 75.00 99 THR A C 1
ATOM 774 O O . THR A 1 99 ? -2.284 15.424 -7.274 1.00 75.00 99 THR A O 1
ATOM 777 N N . PHE A 1 100 ? -0.182 16.020 -6.726 1.00 80.88 100 PHE A N 1
ATOM 778 C CA . PHE A 1 100 ? -0.558 16.981 -5.691 1.00 80.88 100 PHE A CA 1
ATOM 779 C C . PHE A 1 100 ? -1.390 18.142 -6.256 1.00 80.88 100 PHE A C 1
ATOM 781 O O . PHE A 1 100 ? -2.430 18.500 -5.705 1.00 80.88 100 PHE A O 1
ATOM 788 N N . ILE A 1 101 ? -0.985 18.697 -7.404 1.00 80.94 101 ILE A N 1
ATOM 789 C CA . ILE A 1 101 ? -1.728 19.771 -8.081 1.00 80.94 101 ILE A CA 1
ATOM 790 C C . ILE A 1 101 ? -3.098 19.274 -8.557 1.00 80.94 101 ILE A C 1
ATOM 792 O O . ILE A 1 101 ? -4.094 19.977 -8.391 1.00 80.94 101 ILE A O 1
ATOM 796 N N . VAL A 1 102 ? -3.174 18.075 -9.139 1.00 77.19 102 VAL A N 1
ATOM 797 C CA . VAL A 1 102 ? -4.447 17.493 -9.591 1.00 77.19 102 VAL A CA 1
ATOM 798 C C . VAL A 1 102 ? -5.363 17.212 -8.401 1.00 77.19 102 VAL A C 1
ATOM 800 O O . VAL A 1 102 ? -6.540 17.559 -8.477 1.00 77.19 102 VAL A O 1
ATOM 803 N N . GLY A 1 103 ? -4.833 16.668 -7.301 1.00 72.94 103 GLY A N 1
ATOM 804 C CA . GLY A 1 103 ? -5.566 16.472 -6.048 1.00 72.94 103 GLY A CA 1
ATOM 805 C C . GLY A 1 103 ? -6.143 17.785 -5.516 1.00 72.94 103 GLY A C 1
ATOM 806 O O . GLY A 1 103 ? -7.352 17.888 -5.306 1.00 72.94 103 GLY A O 1
ATOM 807 N N . PHE A 1 104 ? -5.316 18.831 -5.443 1.00 76.69 104 PHE A N 1
ATOM 808 C CA . PHE A 1 104 ? -5.733 20.163 -4.998 1.00 76.69 104 PHE A CA 1
ATOM 809 C C . PHE A 1 104 ? -6.803 20.797 -5.907 1.00 76.69 104 PHE A C 1
ATOM 811 O O . PHE A 1 104 ? -7.766 21.398 -5.430 1.00 76.69 104 PHE A O 1
ATOM 818 N N . ILE A 1 105 ? -6.677 20.650 -7.232 1.00 74.00 105 ILE A N 1
ATOM 819 C CA . ILE A 1 105 ? -7.678 21.143 -8.194 1.00 74.00 105 ILE A CA 1
ATOM 820 C C . ILE A 1 105 ? -8.992 20.354 -8.082 1.00 74.00 105 ILE A C 1
ATOM 822 O O . ILE A 1 105 ? -10.067 20.933 -8.272 1.00 74.00 105 ILE A O 1
ATOM 826 N N . LEU A 1 106 ? -8.937 19.050 -7.792 1.00 71.56 106 LEU A N 1
ATOM 827 C CA . LEU A 1 106 ? -10.132 18.223 -7.612 1.00 71.56 106 LEU A CA 1
ATOM 828 C C . LEU A 1 106 ? -10.915 18.644 -6.365 1.00 71.56 106 LEU A C 1
ATOM 830 O O . LEU A 1 106 ? -12.137 18.808 -6.427 1.00 71.56 106 LEU A O 1
ATOM 834 N N . GLU A 1 107 ? -10.198 18.881 -5.268 1.00 68.75 107 GLU A N 1
ATOM 835 C CA . GLU A 1 107 ? -10.771 19.342 -4.005 1.00 68.75 107 GLU A CA 1
ATOM 836 C C . GLU A 1 107 ? -11.368 20.752 -4.145 1.00 68.75 107 GLU A C 1
ATOM 838 O O . GLU A 1 107 ? -12.507 20.995 -3.734 1.00 68.75 107 GLU A O 1
ATOM 843 N N . ALA A 1 108 ? -10.680 21.653 -4.856 1.00 68.38 108 ALA A N 1
ATOM 844 C CA . ALA A 1 108 ? -11.177 22.998 -5.159 1.00 68.38 108 ALA A CA 1
ATOM 845 C C . ALA A 1 108 ? -12.451 23.013 -6.033 1.00 68.38 108 ALA A C 1
ATOM 847 O O . ALA A 1 108 ? -13.184 24.005 -6.039 1.00 68.38 108 ALA A O 1
ATOM 848 N N . ASN A 1 109 ? -12.731 21.930 -6.767 1.00 73.38 109 ASN A N 1
ATOM 849 C CA . ASN A 1 109 ? -13.935 21.775 -7.587 1.00 73.38 109 ASN A CA 1
ATOM 850 C C . ASN A 1 109 ? -15.091 21.048 -6.861 1.00 73.38 109 ASN A C 1
ATOM 852 O O . ASN A 1 109 ? -16.095 20.741 -7.506 1.00 73.38 109 ASN A O 1
ATOM 856 N N . HIS A 1 110 ? -14.994 20.802 -5.544 1.00 63.56 110 HIS A N 1
ATOM 857 C CA . HIS A 1 110 ? -16.034 20.154 -4.722 1.00 63.56 110 HIS A CA 1
ATOM 858 C C . HIS A 1 110 ? -16.468 18.755 -5.205 1.00 63.56 110 HIS A C 1
ATOM 860 O O . HIS A 1 110 ? -17.611 18.333 -5.005 1.00 63.56 110 HIS A O 1
ATOM 866 N N . VAL A 1 111 ? -15.563 17.994 -5.826 1.00 59.50 111 VAL A N 1
ATOM 867 C CA . VAL A 1 111 ? -15.831 16.602 -6.219 1.00 59.50 111 VAL A CA 1
ATOM 868 C C . VAL A 1 111 ? -15.456 15.673 -5.061 1.00 59.50 111 VAL A C 1
ATOM 870 O O . VAL A 1 111 ? -14.398 15.061 -5.051 1.00 59.50 111 VAL A O 1
ATOM 873 N N . HIS A 1 112 ? -16.339 15.550 -4.068 1.00 63.62 112 HIS A N 1
ATOM 874 C CA . HIS A 1 112 ? -16.105 14.735 -2.862 1.00 63.62 112 HIS A CA 1
ATOM 875 C C . HIS A 1 112 ? -16.174 13.208 -3.082 1.00 63.62 112 HIS A C 1
ATOM 877 O O . HIS A 1 112 ? -16.079 12.446 -2.126 1.00 63.62 112 HIS A O 1
ATOM 883 N N . TRP A 1 113 ? -16.384 12.735 -4.315 1.00 72.06 113 TRP A N 1
ATOM 884 C CA . TRP A 1 113 ? -16.572 11.304 -4.595 1.00 72.06 113 TRP A CA 1
ATOM 885 C C . TRP A 1 113 ? -15.258 10.529 -4.798 1.00 72.06 113 TRP A C 1
ATOM 887 O O . TRP A 1 113 ? -15.271 9.301 -4.779 1.00 72.06 113 TRP A O 1
ATOM 897 N N . LEU A 1 114 ? -14.124 11.217 -4.972 1.00 70.00 114 LEU A N 1
ATOM 898 C CA . LEU A 1 114 ? -12.823 10.588 -5.218 1.00 70.00 114 LEU A CA 1
ATOM 899 C C . LEU A 1 114 ? -11.848 10.878 -4.067 1.00 70.00 114 LEU A C 1
ATOM 901 O O . LEU A 1 114 ? -11.471 12.034 -3.885 1.00 70.00 114 LEU A O 1
ATOM 905 N N . PRO A 1 115 ? -11.415 9.850 -3.311 1.00 72.25 115 PRO A N 1
ATOM 906 C CA . PRO A 1 115 ? -10.327 9.979 -2.347 1.00 72.25 115 PRO A CA 1
ATOM 907 C C . PRO A 1 115 ? -9.035 10.437 -3.030 1.00 72.25 115 PRO A C 1
ATOM 909 O O . PRO A 1 115 ? -8.751 10.026 -4.156 1.00 72.25 115 PRO A O 1
ATOM 912 N N . GLU A 1 116 ? -8.207 11.207 -2.328 1.00 72.50 116 GLU A N 1
ATOM 913 C CA . GLU A 1 116 ? -6.899 11.662 -2.823 1.00 72.50 116 GLU A CA 1
ATOM 914 C C . GLU A 1 116 ? -6.021 10.490 -3.303 1.00 72.50 116 GLU A C 1
ATOM 916 O O . GLU A 1 116 ? -5.429 10.538 -4.382 1.00 72.50 116 GLU A O 1
ATOM 921 N N . ALA A 1 117 ? -6.048 9.368 -2.574 1.00 76.88 117 ALA A N 1
ATOM 922 C CA . ALA A 1 117 ? -5.362 8.137 -2.961 1.00 76.88 117 ALA A CA 1
ATOM 923 C C . ALA A 1 117 ? -5.841 7.578 -4.317 1.00 76.88 117 ALA A C 1
ATOM 925 O O . ALA A 1 117 ? -5.033 7.094 -5.110 1.00 76.88 117 ALA A O 1
ATOM 926 N N . ALA A 1 118 ? -7.138 7.683 -4.629 1.00 80.50 118 ALA A N 1
ATOM 927 C CA . ALA A 1 118 ? -7.685 7.220 -5.905 1.00 80.50 118 ALA A CA 1
ATOM 928 C C . ALA A 1 118 ? -7.182 8.074 -7.079 1.00 80.50 118 ALA A C 1
ATOM 930 O O . ALA A 1 118 ? -6.925 7.545 -8.160 1.00 80.50 118 ALA A O 1
ATOM 931 N N . VAL A 1 119 ? -6.985 9.379 -6.864 1.00 78.00 119 VAL A N 1
ATOM 932 C CA . VAL A 1 119 ? -6.401 10.285 -7.867 1.00 78.00 119 VAL A CA 1
ATOM 933 C C . VAL A 1 119 ? -4.961 9.887 -8.179 1.00 78.00 119 VAL A C 1
ATOM 935 O O . VAL A 1 119 ? -4.594 9.810 -9.352 1.00 78.00 119 VAL A O 1
ATOM 938 N N . GLY A 1 120 ? -4.169 9.570 -7.150 1.00 79.06 120 GLY A N 1
ATOM 939 C CA . GLY A 1 120 ? -2.799 9.080 -7.318 1.00 79.06 120 GLY A CA 1
ATOM 940 C C . GLY A 1 120 ? -2.732 7.790 -8.140 1.00 79.06 120 GLY A C 1
ATOM 941 O O . GLY A 1 120 ? -1.964 7.712 -9.098 1.00 79.06 120 GLY A O 1
ATOM 942 N N . VAL A 1 121 ? -3.592 6.811 -7.836 1.00 83.69 121 VAL A N 1
ATOM 943 C CA . VAL A 1 121 ? -3.664 5.538 -8.580 1.00 83.69 121 VAL A CA 1
ATOM 944 C C . VAL A 1 121 ? -4.065 5.756 -10.041 1.00 83.69 121 VAL A C 1
ATOM 946 O O . VAL A 1 121 ? -3.438 5.200 -10.943 1.00 83.69 121 VAL A O 1
ATOM 949 N N . LEU A 1 122 ? -5.081 6.585 -10.301 1.00 84.06 122 LEU A N 1
ATOM 950 C CA . LEU A 1 122 ? -5.523 6.890 -11.666 1.00 84.06 122 LEU A CA 1
ATOM 951 C C . LEU A 1 122 ? -4.447 7.619 -12.470 1.00 84.06 122 LEU A C 1
ATOM 953 O O . LEU A 1 122 ? -4.267 7.340 -13.655 1.00 84.06 122 LEU A O 1
ATOM 957 N N . MET A 1 123 ? -3.726 8.537 -11.831 1.00 79.25 123 MET A N 1
ATOM 958 C CA . MET A 1 123 ? -2.628 9.258 -12.458 1.00 79.25 123 MET A CA 1
ATOM 959 C C . MET A 1 123 ? -1.465 8.311 -12.780 1.00 79.25 123 MET A C 1
ATOM 961 O O . MET A 1 123 ? -0.987 8.334 -13.910 1.00 79.25 123 MET A O 1
ATOM 965 N N . GLY A 1 124 ? -1.096 7.409 -11.864 1.00 80.25 124 GLY A N 1
ATOM 966 C CA . GLY A 1 124 ? -0.097 6.364 -12.117 1.00 80.25 124 GLY A CA 1
ATOM 967 C C . GLY A 1 124 ? -0.494 5.418 -13.256 1.00 80.25 124 GLY A C 1
ATOM 968 O O . GLY A 1 124 ? 0.319 5.095 -14.119 1.00 80.25 124 GLY A O 1
ATOM 969 N N . PHE A 1 125 ? -1.768 5.025 -13.325 1.00 83.56 125 PHE A N 1
ATOM 970 C CA . PHE A 1 125 ? -2.284 4.241 -14.449 1.00 83.56 125 PHE A CA 1
ATOM 971 C C . PHE A 1 125 ? -2.218 5.019 -15.772 1.00 83.56 125 PHE A C 1
ATOM 973 O O . PHE A 1 125 ? -1.859 4.455 -16.804 1.00 83.56 125 PHE A O 1
ATOM 980 N N . ALA A 1 126 ? -2.525 6.319 -15.756 1.00 80.44 126 ALA A N 1
ATOM 981 C CA . ALA A 1 126 ? -2.463 7.170 -16.939 1.00 80.44 126 ALA A CA 1
ATOM 982 C C . ALA A 1 126 ? -1.023 7.419 -17.420 1.00 80.44 126 ALA A C 1
ATOM 984 O O . ALA A 1 126 ? -0.785 7.404 -18.626 1.00 80.44 126 ALA A O 1
ATOM 985 N N . THR A 1 127 ? -0.059 7.616 -16.516 1.00 73.00 127 THR A N 1
ATOM 986 C CA . THR A 1 127 ? 1.358 7.796 -16.876 1.00 73.00 127 THR A CA 1
ATOM 987 C C . THR A 1 127 ? 1.984 6.491 -17.360 1.00 73.00 127 THR A C 1
ATOM 989 O O . THR A 1 127 ? 2.646 6.498 -18.396 1.00 73.00 127 THR A O 1
ATOM 992 N N . ALA A 1 128 ? 1.710 5.360 -16.701 1.00 74.81 128 ALA A N 1
ATOM 993 C CA . ALA A 1 128 ? 2.172 4.043 -17.144 1.00 74.81 128 ALA A CA 1
ATOM 994 C C . ALA A 1 128 ? 1.525 3.622 -18.473 1.00 74.81 128 ALA A C 1
ATOM 996 O O . ALA A 1 128 ? 2.213 3.178 -19.392 1.00 74.81 128 ALA A O 1
ATOM 997 N N . GLY A 1 129 ? 0.210 3.818 -18.612 1.00 79.44 129 GLY A N 1
ATOM 998 C CA . GLY A 1 129 ? -0.516 3.567 -19.856 1.00 79.44 129 GLY A CA 1
ATOM 999 C C . GLY A 1 129 ? -0.070 4.490 -20.992 1.00 79.44 129 GLY A C 1
ATOM 1000 O O . GLY A 1 129 ? 0.067 4.042 -22.127 1.00 79.44 129 GLY A O 1
ATOM 1001 N N . GLY A 1 130 ? 0.221 5.758 -20.688 1.00 76.12 130 GLY A N 1
ATOM 1002 C CA . GLY A 1 130 ? 0.782 6.722 -21.633 1.00 76.12 130 GLY A CA 1
ATOM 1003 C C . GLY A 1 130 ? 2.187 6.340 -22.099 1.00 76.12 130 GLY A C 1
ATOM 1004 O O . GLY A 1 130 ? 2.449 6.362 -23.297 1.00 76.12 130 GLY A O 1
ATOM 1005 N N . ALA A 1 131 ? 3.066 5.922 -21.185 1.00 71.81 131 ALA A N 1
ATOM 1006 C CA . ALA A 1 131 ? 4.400 5.425 -21.521 1.00 71.81 131 ALA A CA 1
ATOM 1007 C C . ALA A 1 131 ? 4.334 4.149 -22.378 1.00 71.81 131 ALA A C 1
ATOM 1009 O O . ALA A 1 131 ? 5.001 4.071 -23.407 1.00 71.81 131 ALA A O 1
ATOM 1010 N N . TRP A 1 132 ? 3.466 3.196 -22.023 1.00 75.88 132 TRP A N 1
ATOM 1011 C CA . TRP A 1 132 ? 3.227 1.985 -22.815 1.00 75.88 132 TRP A CA 1
ATOM 1012 C C . TRP A 1 132 ? 2.676 2.291 -24.219 1.00 75.88 132 TRP A C 1
ATOM 1014 O O . TRP A 1 132 ? 3.081 1.665 -25.198 1.00 75.88 132 TRP A O 1
ATOM 1024 N N . LEU A 1 133 ? 1.790 3.284 -24.343 1.00 75.69 133 LEU A N 1
ATOM 1025 C CA . LEU A 1 133 ? 1.253 3.721 -25.634 1.00 75.69 133 LEU A CA 1
ATOM 1026 C C . LEU A 1 133 ? 2.319 4.423 -26.491 1.00 75.69 133 LEU A C 1
ATOM 1028 O O . LEU A 1 133 ? 2.373 4.206 -27.700 1.00 75.69 133 LEU A O 1
ATOM 1032 N N . LEU A 1 134 ? 3.183 5.238 -25.879 1.00 69.12 134 LEU A N 1
ATOM 1033 C CA . LEU A 1 134 ? 4.301 5.885 -26.570 1.00 69.12 134 LEU A CA 1
ATOM 1034 C C . LEU A 1 134 ? 5.339 4.861 -27.050 1.00 69.12 134 LEU A C 1
ATOM 1036 O O . LEU A 1 134 ? 5.787 4.974 -28.185 1.00 69.12 134 LEU A O 1
ATOM 1040 N N . MET A 1 135 ? 5.623 3.813 -26.265 1.00 68.50 135 MET A N 1
ATOM 1041 C CA . MET A 1 135 ? 6.462 2.676 -26.687 1.00 68.50 135 MET A CA 1
ATOM 1042 C C . MET A 1 135 ? 5.920 1.947 -27.926 1.00 68.50 135 MET A C 1
ATOM 1044 O O . MET A 1 135 ? 6.679 1.343 -28.675 1.00 68.50 135 MET A O 1
ATOM 1048 N N . GLN A 1 136 ? 4.602 1.954 -28.142 1.00 71.25 136 GLN A N 1
ATOM 1049 C CA . GLN A 1 136 ? 3.993 1.340 -29.328 1.00 71.25 136 GLN A CA 1
ATOM 1050 C C . GLN A 1 136 ? 4.043 2.223 -30.570 1.00 71.25 136 GLN A C 1
ATOM 1052 O O . GLN A 1 136 ? 3.940 1.706 -31.683 1.00 71.25 136 GLN A O 1
ATOM 1057 N N . LEU A 1 137 ? 4.174 3.538 -30.390 1.00 68.25 137 LEU A N 1
ATOM 1058 C CA . LEU A 1 137 ? 4.208 4.512 -31.479 1.00 68.25 137 LEU A CA 1
ATOM 1059 C C . LEU A 1 137 ? 5.639 4.907 -31.867 1.00 68.25 137 LEU A C 1
ATOM 1061 O O . LEU A 1 137 ? 5.856 5.294 -33.013 1.00 68.25 137 LEU A O 1
ATOM 1065 N N . ASP A 1 138 ? 6.598 4.775 -30.949 1.00 62.88 138 ASP A N 1
ATOM 1066 C CA . ASP A 1 138 ? 8.010 5.081 -31.157 1.00 62.88 138 ASP A CA 1
ATOM 1067 C C . ASP A 1 138 ? 8.867 3.856 -30.798 1.00 62.88 138 ASP A C 1
ATOM 1069 O O . ASP A 1 138 ? 8.941 3.444 -29.646 1.00 62.88 138 ASP A O 1
ATOM 1073 N N . ALA A 1 139 ? 9.503 3.246 -31.802 1.00 53.38 139 ALA A N 1
ATOM 1074 C CA . ALA A 1 139 ? 10.395 2.091 -31.647 1.00 53.38 139 ALA A CA 1
ATOM 1075 C C . ALA A 1 139 ? 11.838 2.520 -31.307 1.00 53.38 139 ALA A C 1
ATOM 1077 O O . ALA A 1 139 ? 12.799 1.929 -31.801 1.00 53.38 139 ALA A O 1
ATOM 1078 N N . GLY A 1 140 ? 11.996 3.595 -30.534 1.00 54.84 140 GLY A N 1
ATOM 1079 C CA . GLY A 1 140 ? 13.290 4.023 -30.015 1.00 54.84 140 GLY A CA 1
ATOM 1080 C C . GLY A 1 140 ? 13.583 3.332 -28.686 1.00 54.84 140 GLY A C 1
ATOM 1081 O O . GLY A 1 140 ? 12.687 3.147 -27.870 1.00 54.84 140 GLY A O 1
ATOM 1082 N N . ASP A 1 141 ? 14.838 2.983 -28.410 1.00 57.59 141 ASP A N 1
ATOM 1083 C CA . ASP A 1 141 ? 15.285 2.643 -27.051 1.00 57.59 141 ASP A CA 1
ATOM 1084 C C . ASP A 1 141 ? 15.331 3.920 -26.191 1.00 57.59 141 ASP A C 1
ATOM 1086 O O . ASP A 1 141 ? 16.380 4.387 -25.755 1.00 57.59 141 ASP A O 1
ATOM 1090 N N . GLY A 1 142 ? 14.177 4.563 -26.018 1.00 58.78 142 GLY A N 1
ATOM 1091 C CA . GLY A 1 142 ? 14.056 5.779 -25.239 1.00 58.78 142 GLY A CA 1
ATOM 1092 C C . GLY A 1 142 ? 14.102 5.505 -23.731 1.00 58.78 142 GLY A C 1
ATOM 1093 O O . GLY A 1 142 ? 13.799 4.398 -23.270 1.00 58.78 142 GLY A O 1
ATOM 1094 N N . PRO A 1 143 ? 14.396 6.539 -22.923 1.00 56.97 143 PRO A N 1
ATOM 1095 C CA . PRO A 1 143 ? 14.567 6.432 -21.468 1.00 56.97 143 PRO A CA 1
ATOM 1096 C C . PRO A 1 143 ? 13.308 5.961 -20.711 1.00 56.97 143 PRO A C 1
ATOM 1098 O O . PRO A 1 143 ? 13.366 5.662 -19.522 1.00 56.97 143 PRO A O 1
ATOM 1101 N N . TYR A 1 144 ? 12.162 5.855 -21.386 1.00 59.00 144 TYR A N 1
ATOM 1102 C CA . TYR A 1 144 ? 10.894 5.374 -20.834 1.00 59.00 144 TYR A CA 1
ATOM 1103 C C . TYR A 1 144 ? 10.875 3.868 -20.514 1.00 59.00 144 TYR A C 1
ATOM 1105 O O . TYR A 1 144 ? 10.087 3.433 -19.674 1.00 59.00 144 TYR A O 1
ATOM 1113 N N . LYS A 1 145 ? 11.730 3.060 -21.157 1.00 55.62 145 LYS A N 1
ATOM 1114 C CA . LYS A 1 145 ? 11.813 1.599 -20.954 1.00 55.62 145 LYS A CA 1
ATOM 1115 C C . LYS A 1 145 ? 12.370 1.219 -19.583 1.00 55.62 145 LYS A C 1
ATOM 1117 O O . LYS A 1 145 ? 11.913 0.252 -18.977 1.00 55.62 145 LYS A O 1
ATOM 1122 N N . TYR A 1 146 ? 13.294 2.018 -19.072 1.00 54.59 146 TYR A N 1
ATOM 1123 C CA . TYR A 1 146 ? 13.967 1.759 -17.802 1.00 54.59 146 TYR A CA 1
ATOM 1124 C C . TYR A 1 146 ? 13.163 2.297 -16.606 1.00 54.59 146 TYR A C 1
ATOM 1126 O O . TYR A 1 146 ? 13.053 1.610 -15.594 1.00 54.59 146 TYR A O 1
ATOM 1134 N N . MET A 1 147 ? 12.440 3.418 -16.768 1.00 56.75 147 MET A N 1
ATOM 1135 C CA . MET A 1 147 ? 11.533 3.956 -15.731 1.00 56.75 147 MET A CA 1
ATOM 1136 C C . MET A 1 147 ? 10.447 2.963 -15.284 1.00 56.75 147 MET A C 1
ATOM 1138 O O . MET A 1 147 ? 10.062 2.950 -14.121 1.00 56.75 147 MET A O 1
ATOM 1142 N N . LEU A 1 148 ? 9.944 2.124 -16.196 1.00 57.34 148 LEU A N 1
ATOM 1143 C CA . LEU A 1 148 ? 8.899 1.139 -15.884 1.00 57.34 148 LEU A CA 1
ATOM 1144 C C . LEU A 1 148 ? 9.443 -0.181 -15.320 1.00 57.34 148 LEU A C 1
ATOM 1146 O O . LEU A 1 148 ? 8.665 -0.986 -14.810 1.00 57.34 148 LEU A O 1
ATOM 1150 N N . THR A 1 149 ? 10.752 -0.420 -15.424 1.00 55.16 149 THR A N 1
ATOM 1151 C CA . THR A 1 149 ? 11.345 -1.731 -15.120 1.00 55.16 149 THR A CA 1
ATOM 1152 C C . THR A 1 149 ? 12.008 -1.774 -13.735 1.00 55.16 149 THR A C 1
ATOM 1154 O O . THR A 1 149 ? 12.134 -2.857 -13.158 1.00 55.16 149 THR A O 1
ATOM 1157 N N . GLU A 1 150 ? 12.374 -0.624 -13.155 1.00 55.28 150 GLU A N 1
ATOM 1158 C CA . GLU A 1 150 ? 13.277 -0.580 -11.987 1.00 55.28 150 GLU A CA 1
ATOM 1159 C C . GLU A 1 150 ? 12.745 0.099 -10.719 1.00 55.28 150 GLU A C 1
ATOM 1161 O O . GLU A 1 150 ? 13.374 -0.007 -9.669 1.00 55.28 150 GLU A O 1
ATOM 1166 N N . GLU A 1 151 ? 11.547 0.679 -10.731 1.00 60.84 151 GLU A N 1
ATOM 1167 C CA . GLU A 1 151 ? 10.907 1.201 -9.513 1.00 60.84 151 GLU A CA 1
ATOM 1168 C C . GLU A 1 151 ? 10.218 0.057 -8.741 1.00 60.84 151 GLU A C 1
ATOM 1170 O O . GLU A 1 151 ? 8.991 -0.044 -8.655 1.00 60.84 151 GLU A O 1
ATOM 1175 N N . LYS A 1 152 ? 11.010 -0.881 -8.209 1.00 64.19 152 LYS A N 1
ATOM 1176 C CA . LYS A 1 152 ? 10.487 -1.933 -7.329 1.00 64.19 152 LYS A CA 1
ATOM 1177 C C . LYS A 1 152 ? 10.242 -1.348 -5.945 1.00 64.19 152 LYS A C 1
ATOM 1179 O O . LYS A 1 152 ? 11.172 -0.955 -5.251 1.00 64.19 152 LYS A O 1
ATOM 1184 N N . PHE A 1 153 ? 8.979 -1.335 -5.538 1.00 75.44 153 PHE A N 1
ATOM 1185 C CA . PHE A 1 153 ? 8.590 -0.985 -4.180 1.00 75.44 153 PHE A CA 1
ATOM 1186 C C . PHE A 1 153 ? 9.248 -1.934 -3.165 1.00 75.44 153 PHE A C 1
ATOM 1188 O O . PHE A 1 153 ? 9.003 -3.143 -3.192 1.00 75.44 153 PHE A O 1
ATOM 1195 N N . ASP A 1 154 ? 10.069 -1.383 -2.269 1.00 84.94 154 ASP A N 1
ATOM 1196 C CA . ASP A 1 154 ? 10.682 -2.137 -1.177 1.00 84.94 154 ASP A CA 1
ATOM 1197 C C . ASP A 1 154 ? 9.693 -2.288 -0.011 1.00 84.94 154 ASP A C 1
ATOM 1199 O O . ASP A 1 154 ? 9.465 -1.378 0.794 1.00 84.94 154 ASP A O 1
ATOM 1203 N N . PHE A 1 155 ? 9.096 -3.477 0.068 1.00 86.00 155 PHE A N 1
ATOM 1204 C CA . PHE A 1 155 ? 8.161 -3.841 1.126 1.00 86.00 155 PHE A CA 1
ATOM 1205 C C . PHE A 1 155 ? 8.823 -3.896 2.509 1.00 86.00 155 PHE A C 1
ATOM 1207 O O . PHE A 1 155 ? 8.167 -3.583 3.503 1.00 86.00 155 PHE A O 1
ATOM 1214 N N . GLU A 1 156 ? 10.104 -4.265 2.596 1.00 90.06 156 GLU A N 1
ATOM 1215 C CA . GLU A 1 156 ? 10.821 -4.349 3.871 1.00 90.06 156 GLU A CA 1
ATOM 1216 C C . GLU A 1 156 ? 11.079 -2.950 4.430 1.00 90.06 156 GLU A C 1
ATOM 1218 O O . GLU A 1 156 ? 10.812 -2.696 5.610 1.00 90.06 156 GLU A O 1
ATOM 1223 N N . PHE A 1 157 ? 11.495 -2.015 3.573 1.00 88.81 157 PHE A N 1
ATOM 1224 C CA . PHE A 1 157 ? 11.594 -0.607 3.944 1.00 88.81 157 PHE A CA 1
ATOM 1225 C C . PHE A 1 157 ? 10.237 -0.044 4.386 1.00 88.81 157 PHE A C 1
ATOM 1227 O O . PHE A 1 157 ? 10.145 0.570 5.451 1.00 88.81 157 PHE A O 1
ATOM 1234 N N . PHE A 1 158 ? 9.169 -0.297 3.622 1.00 87.19 158 PHE A N 1
ATOM 1235 C CA . PHE A 1 158 ? 7.827 0.171 3.972 1.00 87.19 158 PHE A CA 1
ATOM 1236 C C . PHE A 1 158 ? 7.356 -0.363 5.331 1.00 87.19 158 PHE A C 1
ATOM 1238 O O . PHE A 1 158 ? 6.944 0.418 6.191 1.00 87.19 158 PHE A O 1
ATOM 1245 N N . MET A 1 159 ? 7.460 -1.673 5.556 1.00 88.31 159 MET A N 1
ATOM 1246 C CA . MET A 1 159 ? 7.013 -2.313 6.796 1.00 88.31 159 MET A CA 1
ATOM 1247 C C . MET A 1 159 ? 7.859 -1.908 8.009 1.00 88.31 159 MET A C 1
ATOM 1249 O O . MET A 1 159 ? 7.326 -1.781 9.111 1.00 88.31 159 MET A O 1
ATOM 1253 N N . THR A 1 160 ? 9.162 -1.681 7.821 1.00 92.31 160 THR A N 1
ATOM 1254 C CA . THR A 1 160 ? 10.092 -1.389 8.924 1.00 92.31 160 THR A CA 1
ATOM 1255 C C . THR A 1 160 ? 10.135 0.094 9.284 1.00 92.31 160 THR A C 1
ATOM 1257 O O . THR A 1 160 ? 10.251 0.433 10.461 1.00 92.31 160 THR A O 1
ATOM 1260 N N . TRP A 1 161 ? 10.035 0.987 8.294 1.00 92.00 161 TRP A N 1
ATOM 1261 C CA . TRP A 1 161 ? 10.241 2.426 8.488 1.00 92.00 161 TRP A CA 1
ATOM 1262 C C . TRP A 1 161 ? 8.982 3.270 8.325 1.00 92.00 161 TRP A C 1
ATOM 1264 O O . TRP A 1 161 ? 8.809 4.218 9.087 1.00 92.00 161 TRP A O 1
ATOM 1274 N N . LEU A 1 162 ? 8.112 2.962 7.358 1.00 88.81 162 LEU A N 1
ATOM 1275 C CA . LEU A 1 162 ? 6.942 3.799 7.053 1.00 88.81 162 LEU A CA 1
ATOM 1276 C C . LEU A 1 162 ? 5.713 3.396 7.864 1.00 88.81 162 LEU A C 1
ATOM 1278 O O . LEU A 1 162 ? 4.995 4.257 8.371 1.00 88.81 162 LEU A O 1
ATOM 1282 N N . LEU A 1 163 ? 5.489 2.096 8.035 1.00 90.12 163 LEU A N 1
ATOM 1283 C CA . LEU A 1 163 ? 4.312 1.593 8.729 1.00 90.12 163 LEU A CA 1
ATOM 1284 C C . LEU A 1 163 ? 4.268 1.982 10.223 1.00 90.12 163 LEU A C 1
ATOM 1286 O O . LEU A 1 163 ? 3.199 2.406 10.667 1.00 90.12 163 LEU A O 1
ATOM 1290 N N . PRO A 1 164 ? 5.365 1.939 11.014 1.00 91.12 164 PRO A N 1
ATOM 1291 C CA . PRO A 1 164 ? 5.287 2.308 12.430 1.00 91.12 164 PRO A CA 1
ATOM 1292 C C . PRO A 1 164 ? 4.877 3.774 12.674 1.00 91.12 164 PRO A C 1
ATOM 1294 O O . PRO A 1 164 ? 3.978 3.991 13.489 1.00 91.12 164 PRO A O 1
ATOM 1297 N N . PRO A 1 165 ? 5.439 4.784 11.974 1.00 90.56 165 PRO A N 1
ATOM 1298 C CA . PRO A 1 165 ? 4.954 6.162 12.060 1.00 90.56 165 PRO A CA 1
ATOM 1299 C C . PRO A 1 165 ? 3.494 6.337 11.630 1.00 90.56 165 PRO A C 1
ATOM 1301 O O . PRO A 1 165 ? 2.761 7.050 12.310 1.00 90.56 165 PRO A O 1
ATOM 1304 N N . ILE A 1 166 ? 3.058 5.674 10.550 1.00 87.38 166 ILE A N 1
ATOM 1305 C CA . ILE A 1 166 ? 1.674 5.775 10.051 1.00 87.38 166 ILE A CA 1
ATOM 1306 C C . ILE A 1 166 ? 0.685 5.230 11.090 1.00 87.38 166 ILE A C 1
ATOM 1308 O O . ILE A 1 166 ? -0.297 5.890 11.423 1.00 87.38 166 ILE A O 1
ATOM 1312 N N . ILE A 1 167 ? 0.956 4.049 11.655 1.00 85.62 167 ILE A N 1
ATOM 1313 C CA . ILE A 1 167 ? 0.090 3.462 12.690 1.00 85.62 167 ILE A CA 1
ATOM 1314 C C . ILE A 1 167 ? 0.105 4.308 13.967 1.00 85.62 167 ILE A C 1
ATOM 1316 O O . ILE A 1 167 ? -0.932 4.454 14.616 1.00 85.62 167 ILE A O 1
ATOM 1320 N N . PHE A 1 168 ? 1.257 4.874 14.335 1.00 88.06 168 PHE A N 1
ATOM 1321 C CA . PHE A 1 168 ? 1.364 5.742 15.506 1.00 88.06 168 PHE A CA 1
ATOM 1322 C C . PHE A 1 168 ? 0.540 7.024 15.351 1.00 88.06 168 PHE A C 1
ATOM 1324 O O . PHE A 1 168 ? -0.183 7.393 16.273 1.00 88.06 168 PHE A O 1
ATOM 1331 N N . GLU A 1 169 ? 0.618 7.684 14.197 1.00 87.69 169 GLU A N 1
ATOM 1332 C CA . GLU A 1 169 ? -0.128 8.912 13.910 1.00 87.69 169 GLU A CA 1
ATOM 1333 C C . GLU A 1 169 ? -1.641 8.658 13.876 1.00 87.69 169 GLU A C 1
ATOM 1335 O O . GLU A 1 169 ? -2.394 9.342 14.577 1.00 87.69 169 GLU A O 1
ATOM 1340 N N . ALA A 1 170 ? -2.072 7.588 13.201 1.00 83.44 170 ALA A N 1
ATOM 1341 C CA . ALA A 1 170 ? -3.469 7.163 13.184 1.00 83.44 170 ALA A CA 1
ATOM 1342 C C . ALA A 1 170 ? -3.997 6.808 14.589 1.00 83.44 170 ALA A C 1
ATOM 1344 O O . ALA A 1 170 ? -5.096 7.214 14.966 1.00 83.44 170 ALA A O 1
ATOM 1345 N N . GLY A 1 171 ? -3.209 6.089 15.395 1.00 84.25 171 GLY A N 1
ATOM 1346 C CA . GLY A 1 171 ? -3.573 5.748 16.772 1.00 84.25 171 GLY A CA 1
ATOM 1347 C C . GLY A 1 171 ? -3.587 6.952 17.719 1.00 84.25 171 GLY A C 1
ATOM 1348 O O . GLY A 1 171 ? -4.408 6.996 18.633 1.00 84.25 171 GLY A O 1
ATOM 1349 N N . TYR A 1 172 ? -2.710 7.937 17.501 1.00 86.50 172 TYR A N 1
ATOM 1350 C CA . TYR A 1 172 ? -2.634 9.157 18.310 1.00 86.50 172 TYR A CA 1
ATOM 1351 C C . TYR A 1 172 ? -3.816 10.103 18.056 1.00 86.50 172 TYR A C 1
ATOM 1353 O O . TYR A 1 172 ? -4.307 10.733 18.991 1.00 86.50 172 TYR A O 1
ATOM 1361 N N . ASN A 1 173 ? -4.288 10.191 16.810 1.00 83.25 173 ASN A N 1
ATOM 1362 C CA . ASN A 1 173 ? -5.430 11.033 16.441 1.00 83.25 173 ASN A CA 1
ATOM 1363 C C . ASN A 1 173 ? -6.794 10.408 16.814 1.00 83.25 173 ASN A C 1
ATOM 1365 O O . ASN A 1 173 ? -7.825 11.077 16.774 1.00 83.25 173 ASN A O 1
ATOM 1369 N N . MET A 1 174 ? -6.820 9.128 17.193 1.00 80.50 174 MET A N 1
ATOM 1370 C CA . MET A 1 174 ? -8.051 8.400 17.492 1.00 80.50 174 MET A CA 1
ATOM 1371 C C . MET A 1 174 ? -8.577 8.672 18.911 1.00 80.50 174 MET A C 1
ATOM 1373 O O . MET A 1 174 ?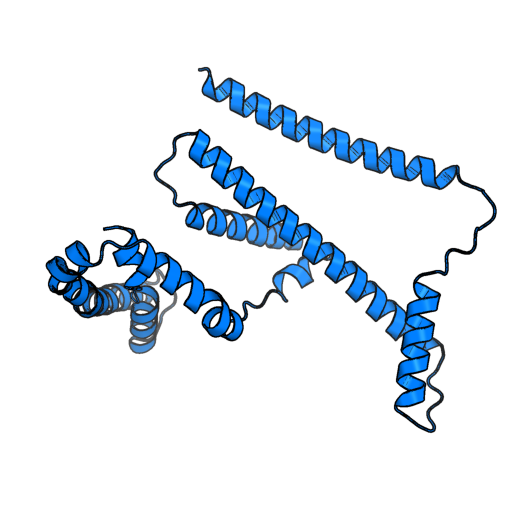 -7.839 8.655 19.899 1.00 80.50 174 MET A O 1
ATOM 1377 N N . ASN A 1 175 ? -9.900 8.823 19.046 1.00 83.25 175 ASN A N 1
ATOM 1378 C CA . ASN A 1 175 ? -10.549 8.901 20.354 1.00 83.25 175 ASN A CA 1
ATOM 1379 C C . ASN A 1 175 ? -10.621 7.518 21.023 1.00 83.25 175 ASN A C 1
ATOM 1381 O O . ASN A 1 175 ? -11.533 6.724 20.790 1.00 83.25 175 ASN A O 1
ATOM 1385 N N . VAL A 1 176 ? -9.662 7.268 21.910 1.00 82.19 176 VAL A N 1
ATOM 1386 C CA . VAL A 1 176 ? -9.494 5.999 22.627 1.00 82.19 176 VAL A CA 1
ATOM 1387 C C . VAL A 1 176 ? -10.753 5.582 23.406 1.00 82.19 176 VAL A C 1
ATOM 1389 O O . VAL A 1 176 ? -11.093 4.402 23.425 1.00 82.19 176 VAL A O 1
ATOM 1392 N N . THR A 1 177 ? -11.487 6.526 24.005 1.00 83.94 177 THR A N 1
ATOM 1393 C CA . THR A 1 177 ? -12.692 6.225 24.802 1.00 83.94 177 THR A CA 1
ATOM 1394 C C . THR A 1 177 ? -13.836 5.719 23.921 1.00 83.94 177 THR A C 1
ATOM 1396 O O . THR A 1 177 ? -14.393 4.659 24.187 1.00 83.94 177 THR A O 1
ATOM 1399 N N . ALA A 1 178 ? -14.132 6.426 22.826 1.00 81.19 178 ALA A N 1
ATOM 1400 C CA . ALA A 1 178 ? -15.179 6.022 21.883 1.00 81.19 178 ALA A CA 1
ATOM 1401 C C . ALA A 1 178 ? -14.833 4.712 21.151 1.00 81.19 178 ALA A C 1
ATOM 1403 O O . ALA A 1 178 ? -15.723 3.916 20.834 1.00 81.19 178 ALA A O 1
ATOM 1404 N N . PHE A 1 179 ? -13.540 4.468 20.921 1.00 79.00 179 PHE A N 1
ATOM 1405 C CA . PHE A 1 179 ? -13.046 3.223 20.348 1.00 79.00 179 PHE A CA 1
ATOM 1406 C C . PHE A 1 179 ? -13.288 2.023 21.266 1.00 79.00 179 PHE A C 1
ATOM 1408 O O . PHE A 1 179 ? -13.817 1.011 20.808 1.00 79.00 179 PHE A O 1
ATOM 1415 N N . PHE A 1 180 ? -12.942 2.123 22.555 1.00 84.69 180 PHE A N 1
ATOM 1416 C CA . PHE A 1 180 ? -13.161 1.015 23.490 1.00 84.69 180 PHE A CA 1
ATOM 1417 C C . PHE A 1 180 ? -14.649 0.712 23.697 1.00 84.69 180 PHE A C 1
ATOM 1419 O O . PHE A 1 180 ? -15.009 -0.461 23.809 1.00 84.69 180 PHE A O 1
ATOM 1426 N N . ASP A 1 181 ? -15.510 1.730 23.640 1.00 87.00 181 ASP A N 1
ATOM 1427 C CA . ASP A 1 181 ? -16.965 1.554 23.704 1.00 87.00 181 ASP A CA 1
ATOM 1428 C C . ASP A 1 181 ? -17.524 0.787 22.485 1.00 87.00 181 ASP A C 1
ATOM 1430 O O . ASP A 1 181 ? -18.506 0.052 22.609 1.00 87.00 181 ASP A O 1
ATOM 1434 N N . ASN A 1 182 ? -16.876 0.893 21.316 1.00 83.94 182 ASN A N 1
ATOM 1435 C CA . ASN A 1 182 ? -17.291 0.255 20.055 1.00 83.94 182 ASN A CA 1
ATOM 1436 C C . ASN A 1 182 ? -16.325 -0.837 19.563 1.00 83.94 182 ASN A C 1
ATOM 1438 O O . ASN A 1 182 ? -16.385 -1.263 18.406 1.00 83.94 182 ASN A O 1
ATOM 1442 N N . LEU A 1 183 ? -15.463 -1.348 20.443 1.00 86.25 183 LEU A N 1
ATOM 1443 C CA . LEU A 1 183 ? -14.446 -2.333 20.082 1.00 86.25 183 LEU A CA 1
ATOM 1444 C C . LEU A 1 183 ? -15.064 -3.644 19.569 1.00 86.25 183 LEU A C 1
ATOM 1446 O O . LEU A 1 183 ? -14.542 -4.265 18.644 1.00 86.25 183 LEU A O 1
ATOM 1450 N N . ALA A 1 184 ? -16.190 -4.063 20.152 1.00 88.56 184 ALA A N 1
ATOM 1451 C CA . ALA A 1 184 ? -16.862 -5.307 19.781 1.00 88.56 184 ALA A CA 1
ATOM 1452 C C . ALA A 1 184 ? -17.356 -5.307 18.315 1.00 88.56 184 ALA A C 1
ATOM 1454 O O . ALA A 1 184 ? -17.010 -6.245 17.591 1.00 88.56 184 ALA A O 1
ATOM 1455 N N . PRO A 1 185 ? -18.084 -4.279 17.829 1.00 87.88 185 PRO A N 1
ATOM 1456 C CA . PRO A 1 185 ? -18.373 -4.114 16.404 1.00 87.88 185 PRO A CA 1
ATOM 1457 C C . PRO A 1 185 ? -17.126 -4.124 15.513 1.00 87.88 185 PRO A C 1
ATOM 1459 O O . PRO A 1 185 ? -17.114 -4.824 14.503 1.00 87.88 185 PRO A O 1
ATOM 1462 N N . THR A 1 186 ? -16.063 -3.409 15.893 1.00 86.56 186 THR A N 1
ATOM 1463 C CA . THR A 1 186 ? -14.828 -3.326 15.095 1.00 86.56 186 THR A CA 1
ATOM 1464 C C . THR A 1 186 ? -14.166 -4.690 14.925 1.00 86.56 186 THR A C 1
ATOM 1466 O O . THR A 1 186 ? -13.835 -5.084 13.809 1.00 86.56 186 THR A O 1
ATOM 1469 N N . ILE A 1 187 ? -14.030 -5.455 16.011 1.00 87.56 187 ILE A N 1
ATOM 1470 C CA . ILE A 1 187 ? -13.484 -6.819 15.975 1.00 87.56 187 ILE A CA 1
ATOM 1471 C C . ILE A 1 187 ? -14.397 -7.739 15.153 1.00 87.56 187 ILE A C 1
ATOM 1473 O O . ILE A 1 187 ? -13.912 -8.547 14.360 1.00 87.56 187 ILE A O 1
ATOM 1477 N N . PHE A 1 188 ? -15.718 -7.604 15.293 1.00 89.56 188 PHE A N 1
ATOM 1478 C CA . PHE A 1 188 ? -16.669 -8.386 14.506 1.00 89.56 188 PHE A CA 1
ATOM 1479 C C . PHE A 1 188 ? -16.511 -8.126 13.001 1.00 89.56 188 PHE A C 1
ATOM 1481 O O . PHE A 1 188 ? -16.398 -9.079 12.230 1.00 89.56 188 PHE A O 1
ATOM 1488 N N . PHE A 1 189 ? -16.425 -6.863 12.575 1.00 87.25 189 PHE A N 1
ATOM 1489 C CA . PHE A 1 189 ? -16.177 -6.518 11.173 1.00 87.25 189 PHE A CA 1
ATOM 1490 C C . PHE A 1 189 ? -14.798 -6.983 10.692 1.00 87.25 189 PHE A C 1
ATOM 1492 O O . PHE A 1 189 ? -14.704 -7.556 9.607 1.00 87.25 189 PHE A O 1
ATOM 1499 N N . ALA A 1 190 ? -13.756 -6.822 11.508 1.00 87.50 190 ALA A N 1
ATOM 1500 C CA . ALA A 1 190 ? -12.397 -7.205 11.139 1.00 87.50 190 ALA A CA 1
ATOM 1501 C C . ALA A 1 190 ? -12.248 -8.716 10.899 1.00 87.50 190 ALA A C 1
ATOM 1503 O O . ALA A 1 190 ? -11.613 -9.115 9.928 1.00 87.50 190 ALA A O 1
ATOM 1504 N N . PHE A 1 191 ? -12.844 -9.569 11.739 1.00 88.88 191 PHE A N 1
ATOM 1505 C CA . PHE A 1 191 ? -12.739 -11.023 11.573 1.00 88.88 191 PHE A CA 1
ATOM 1506 C C . PHE A 1 191 ? -13.868 -11.600 10.722 1.00 88.88 191 PHE A C 1
ATOM 1508 O O . PHE A 1 191 ? -13.617 -12.242 9.703 1.00 88.88 191 PHE A O 1
ATOM 1515 N N . VAL A 1 192 ? -15.120 -11.385 11.130 1.00 92.06 192 VAL A N 1
ATOM 1516 C CA . VAL A 1 192 ? -16.284 -12.001 10.475 1.00 92.06 192 VAL A CA 1
ATOM 1517 C C . VAL A 1 192 ? -16.543 -11.351 9.120 1.00 92.06 192 VAL A C 1
ATOM 1519 O O . VAL A 1 192 ? -16.823 -12.060 8.153 1.00 92.06 192 VAL A O 1
ATOM 1522 N N . GLY A 1 193 ? -16.399 -10.026 9.026 1.00 90.31 193 GLY A N 1
ATOM 1523 C CA . GLY A 1 193 ? -16.533 -9.294 7.765 1.00 90.31 193 GLY A CA 1
ATOM 1524 C C . GLY A 1 193 ? -15.483 -9.723 6.740 1.00 90.31 193 GLY A C 1
ATOM 1525 O O . GLY A 1 193 ? -15.851 -10.104 5.630 1.00 90.31 193 GLY A O 1
ATOM 1526 N N . THR A 1 194 ? -14.206 -9.769 7.131 1.00 92.06 194 THR A N 1
ATOM 1527 C CA . THR A 1 194 ? -13.108 -10.241 6.265 1.00 92.06 194 THR A CA 1
ATOM 1528 C C . THR A 1 194 ? -13.282 -11.696 5.843 1.00 92.06 194 THR A C 1
ATOM 1530 O O . THR A 1 194 ? -13.110 -12.032 4.671 1.00 92.06 194 THR A O 1
ATOM 1533 N N . PHE A 1 195 ? -13.663 -12.578 6.770 1.00 93.56 195 PHE A N 1
ATOM 1534 C CA . PHE A 1 195 ? -13.900 -13.985 6.453 1.00 93.56 195 PHE A CA 1
ATOM 1535 C C . PHE A 1 195 ? -15.024 -14.133 5.424 1.00 93.56 195 PHE A C 1
ATOM 1537 O O . PHE A 1 195 ? -14.837 -14.772 4.390 1.00 93.56 195 PHE A O 1
ATOM 1544 N N . LEU A 1 196 ? -16.175 -13.497 5.660 1.00 94.62 196 LEU A N 1
ATOM 1545 C CA . LEU A 1 196 ? -17.313 -13.576 4.746 1.00 94.62 196 LEU A CA 1
ATOM 1546 C C . LEU A 1 196 ? -16.991 -12.956 3.379 1.00 94.62 196 LEU A C 1
ATOM 1548 O O . LEU A 1 196 ? -17.300 -13.554 2.350 1.00 94.62 196 LEU A O 1
ATOM 1552 N N . SER A 1 197 ? -16.333 -11.798 3.362 1.00 94.31 197 SER A N 1
ATOM 1553 C CA . SER A 1 197 ? -15.922 -11.110 2.135 1.00 94.31 197 SER A CA 1
ATOM 1554 C C . SER A 1 197 ? -14.922 -11.942 1.321 1.00 94.31 197 SER A C 1
ATOM 1556 O O . SER A 1 197 ? -15.084 -12.071 0.108 1.00 94.31 197 SER A O 1
ATOM 1558 N N . THR A 1 198 ? -13.984 -12.633 1.978 1.00 95.12 198 THR A N 1
ATOM 1559 C CA . THR A 1 198 ? -13.058 -13.575 1.324 1.00 95.12 198 THR A CA 1
ATOM 1560 C C . THR A 1 198 ? -13.800 -14.671 0.560 1.00 95.12 198 THR A C 1
ATOM 1562 O O . THR A 1 198 ? -13.483 -14.929 -0.602 1.00 95.12 198 THR A O 1
ATOM 1565 N N . PHE A 1 199 ? -14.814 -15.296 1.170 1.00 95.00 199 PHE A N 1
ATOM 1566 C CA . PHE A 1 199 ? -15.617 -16.312 0.481 1.00 95.00 199 PHE A CA 1
ATOM 1567 C C . PHE A 1 199 ? -16.451 -15.715 -0.645 1.00 95.00 199 PHE A C 1
ATOM 1569 O O . PHE A 1 199 ? -16.476 -16.279 -1.736 1.00 95.00 199 PHE A O 1
ATOM 1576 N N . VAL A 1 200 ? -17.119 -14.583 -0.411 1.00 95.75 200 VAL A N 1
ATOM 1577 C CA . VAL A 1 200 ? -17.962 -13.940 -1.429 1.00 95.75 200 VAL A CA 1
ATOM 1578 C C . VAL A 1 200 ? -17.135 -13.573 -2.662 1.00 95.75 200 VAL A C 1
ATOM 1580 O O . VAL A 1 200 ? -17.506 -13.958 -3.771 1.00 95.75 200 VAL A O 1
ATOM 1583 N N . ILE A 1 201 ? -15.995 -12.901 -2.482 1.00 94.81 201 ILE A N 1
ATOM 1584 C CA . ILE A 1 201 ? -15.103 -12.513 -3.582 1.00 94.81 201 ILE A CA 1
ATOM 1585 C C . ILE A 1 201 ? -14.464 -13.754 -4.218 1.00 94.81 201 ILE A C 1
ATOM 1587 O O . ILE A 1 201 ? -14.457 -13.872 -5.441 1.00 94.81 201 ILE A O 1
ATOM 1591 N N . GLY A 1 202 ? -13.981 -14.708 -3.417 1.00 94.19 202 GLY A N 1
ATOM 1592 C CA . GLY A 1 202 ? -13.346 -15.928 -3.918 1.00 94.19 202 GLY A CA 1
ATOM 1593 C C . GLY A 1 202 ? -14.285 -16.784 -4.772 1.00 94.19 202 GLY A C 1
ATOM 1594 O O . GLY A 1 202 ? -13.913 -17.203 -5.869 1.00 94.19 202 GLY A O 1
ATOM 1595 N N . PHE A 1 203 ? -15.531 -16.985 -4.331 1.00 94.12 203 PHE A N 1
ATOM 1596 C CA . PHE A 1 203 ? -16.544 -17.671 -5.136 1.00 94.12 203 PHE A CA 1
ATOM 1597 C C . PHE A 1 203 ? -16.912 -16.871 -6.383 1.00 94.12 203 PHE A C 1
ATOM 1599 O O . PHE A 1 203 ? -17.021 -17.458 -7.457 1.00 94.12 203 PHE A O 1
ATOM 1606 N N . LEU A 1 204 ? -17.083 -15.550 -6.271 1.00 94.12 204 LEU A N 1
ATOM 1607 C CA . LEU A 1 204 ? -17.427 -14.702 -7.413 1.00 94.12 204 LEU A CA 1
ATOM 1608 C C . LEU A 1 204 ? -16.356 -14.786 -8.504 1.00 94.12 204 LEU A C 1
ATOM 1610 O O . LEU A 1 204 ? -16.699 -14.988 -9.665 1.00 94.12 204 LEU A O 1
ATOM 1614 N N . VAL A 1 205 ? -15.075 -14.711 -8.136 1.00 93.19 205 VAL A N 1
ATOM 1615 C CA . VAL A 1 205 ? -13.950 -14.844 -9.074 1.00 93.19 205 VAL A CA 1
ATOM 1616 C C . VAL A 1 205 ? -13.881 -16.253 -9.663 1.00 93.19 205 VAL A C 1
ATOM 1618 O O . VAL A 1 205 ? -13.711 -16.392 -10.872 1.00 93.19 205 VAL A O 1
ATOM 1621 N N . TYR A 1 206 ? -14.079 -17.295 -8.852 1.00 92.50 206 TYR A N 1
ATOM 1622 C CA . TYR A 1 206 ? -14.104 -18.676 -9.337 1.00 92.50 206 TYR A CA 1
ATOM 1623 C C . TYR A 1 206 ? -15.216 -18.904 -10.375 1.00 92.50 206 TYR A C 1
ATOM 1625 O O . TYR A 1 206 ? -14.959 -19.411 -11.467 1.00 92.50 206 TYR A O 1
ATOM 1633 N N . TYR A 1 207 ? -16.447 -18.476 -10.077 1.00 91.88 207 TYR A N 1
ATOM 1634 C CA . TYR A 1 207 ? -17.571 -18.604 -11.007 1.00 91.88 207 TYR A CA 1
ATOM 1635 C C . TYR A 1 207 ? -17.422 -17.701 -12.233 1.00 91.88 207 TYR A C 1
ATOM 1637 O O . TYR A 1 207 ? -17.745 -18.132 -13.339 1.00 91.88 207 TYR A O 1
ATOM 1645 N N . ALA A 1 208 ? -16.895 -16.485 -12.076 1.00 91.12 208 ALA A N 1
ATOM 1646 C CA . ALA A 1 208 ? -16.582 -15.611 -13.204 1.00 91.12 208 ALA A CA 1
ATOM 1647 C C . ALA A 1 208 ? -15.550 -16.254 -14.150 1.00 91.12 208 ALA A C 1
ATOM 1649 O O . ALA A 1 208 ? -15.687 -16.130 -15.369 1.00 91.12 208 ALA A O 1
ATOM 1650 N N . GLY A 1 209 ? -14.582 -17.004 -13.611 1.00 89.19 209 GLY A N 1
ATOM 1651 C CA . GLY A 1 209 ? -13.597 -17.748 -14.397 1.00 89.19 209 GLY A CA 1
ATOM 1652 C C . GLY A 1 209 ? -14.231 -18.885 -15.195 1.00 89.19 209 GLY A C 1
ATOM 1653 O O . GLY A 1 209 ? -13.949 -19.045 -16.380 1.00 89.19 209 GLY A O 1
ATOM 1654 N N . GLN A 1 210 ? -15.165 -19.621 -14.587 1.00 86.38 210 GLN A N 1
ATOM 1655 C CA . GLN A 1 210 ? -15.906 -20.691 -15.271 1.00 86.38 210 GLN A CA 1
ATOM 1656 C C . GLN A 1 210 ? -16.858 -20.166 -16.356 1.00 86.38 210 GLN A C 1
ATOM 1658 O O . GLN A 1 210 ? -17.101 -20.842 -17.354 1.00 86.38 210 GLN A O 1
ATOM 1663 N N . LEU A 1 211 ? -17.385 -18.953 -16.179 1.00 88.19 211 LEU A N 1
ATOM 1664 C CA . LEU A 1 211 ? -18.232 -18.269 -17.162 1.00 88.19 211 LEU A CA 1
ATOM 1665 C C . LEU A 1 211 ? -17.429 -17.591 -18.289 1.00 88.19 211 LEU A C 1
ATOM 1667 O O . LEU A 1 211 ? -18.031 -17.017 -19.195 1.00 88.19 211 LEU A O 1
ATOM 1671 N N . GLY A 1 212 ? -16.093 -17.639 -18.245 1.00 86.19 212 GLY A N 1
ATOM 1672 C CA . GLY A 1 212 ? -15.216 -17.019 -19.242 1.00 86.19 212 GLY A CA 1
ATOM 1673 C C . GLY A 1 212 ? -15.133 -15.489 -19.158 1.00 86.19 212 GLY A C 1
ATOM 1674 O O . GLY A 1 212 ? -14.679 -14.857 -20.108 1.00 86.19 212 GLY A O 1
ATOM 1675 N N . LEU A 1 213 ? -15.574 -14.884 -18.048 1.00 82.94 213 LEU A N 1
ATOM 1676 C CA . LEU A 1 213 ? -15.473 -13.436 -17.799 1.00 82.94 213 LEU A CA 1
ATOM 1677 C C . LEU A 1 213 ? -14.071 -13.024 -17.334 1.00 82.94 213 LEU A C 1
ATOM 1679 O O . LEU A 1 213 ? -13.647 -11.895 -17.567 1.00 82.94 213 LEU A O 1
ATOM 1683 N N . CYS A 1 214 ? -13.357 -13.928 -16.666 1.00 82.44 214 CYS A N 1
ATOM 1684 C CA . CYS A 1 214 ? -11.981 -13.728 -16.229 1.00 82.44 214 CYS A CA 1
ATOM 1685 C C . CYS A 1 214 ? -11.144 -14.992 -16.468 1.00 82.44 214 CYS A C 1
ATOM 1687 O O . CYS A 1 214 ? -11.649 -16.015 -16.933 1.00 82.44 214 CYS A O 1
ATOM 1689 N N . TYR A 1 215 ? -9.843 -14.910 -16.180 1.00 82.62 215 TYR A N 1
ATOM 1690 C CA . TYR A 1 215 ? -8.951 -16.065 -16.254 1.00 82.62 215 TYR A CA 1
ATOM 1691 C C . TYR A 1 215 ? -9.464 -17.188 -15.341 1.00 82.62 215 TYR A C 1
ATOM 1693 O O . TYR A 1 215 ? -9.874 -16.930 -14.211 1.00 82.62 215 TYR A O 1
ATOM 1701 N N . ALA A 1 216 ? -9.448 -18.432 -15.816 1.00 84.06 216 ALA A N 1
ATOM 1702 C CA . ALA A 1 216 ? -9.894 -19.571 -15.023 1.00 84.06 216 ALA A CA 1
ATOM 1703 C C . ALA A 1 216 ? -8.861 -19.875 -13.925 1.00 84.06 216 ALA A C 1
ATOM 1705 O O . ALA A 1 216 ? -7.861 -20.554 -14.161 1.00 84.06 216 ALA A O 1
ATOM 1706 N N . LEU A 1 217 ? -9.088 -19.330 -12.728 1.00 85.12 217 LEU A N 1
ATOM 1707 C CA . LEU A 1 217 ? -8.309 -19.656 -11.537 1.00 85.12 217 LEU A CA 1
ATOM 1708 C C . LEU A 1 217 ? -8.840 -20.931 -10.877 1.00 85.12 217 LEU A C 1
ATOM 1710 O O . LEU A 1 217 ? -10.047 -21.170 -10.819 1.00 85.12 217 LEU A O 1
ATOM 1714 N N . ASP A 1 218 ? -7.918 -21.725 -10.331 1.00 91.31 218 ASP A N 1
ATOM 1715 C CA . ASP A 1 218 ? -8.273 -22.832 -9.449 1.00 91.31 218 ASP A CA 1
ATOM 1716 C C . ASP A 1 218 ? -8.987 -22.318 -8.188 1.00 91.31 218 ASP A C 1
ATOM 1718 O O . ASP A 1 218 ? -8.805 -21.166 -7.780 1.00 91.31 218 ASP A O 1
ATOM 1722 N N . PHE A 1 219 ? -9.791 -23.169 -7.549 1.00 89.94 219 PHE A N 1
ATOM 1723 C CA . PHE A 1 219 ? -10.611 -22.775 -6.401 1.00 89.94 219 PHE A CA 1
ATOM 1724 C C . PHE A 1 219 ? -9.770 -22.186 -5.262 1.00 89.94 219 PHE A C 1
ATOM 1726 O O . PHE A 1 219 ? -10.118 -21.145 -4.702 1.00 89.94 219 PHE A O 1
ATOM 1733 N N . LEU A 1 220 ? -8.631 -22.816 -4.956 1.00 94.25 220 LEU A N 1
ATOM 1734 C CA . LEU A 1 220 ? -7.733 -22.324 -3.916 1.00 94.25 220 LEU A CA 1
ATOM 1735 C C . LEU A 1 220 ? -7.122 -20.973 -4.302 1.00 94.25 220 LEU A C 1
ATOM 1737 O O . LEU A 1 220 ? -7.093 -20.069 -3.477 1.00 94.25 220 LEU A O 1
ATOM 1741 N N . ALA A 1 221 ? -6.704 -20.806 -5.560 1.00 93.12 221 ALA A N 1
ATOM 1742 C CA . ALA A 1 221 ? -6.118 -19.559 -6.045 1.00 93.12 221 ALA A CA 1
ATOM 1743 C C . ALA A 1 221 ? -7.131 -18.399 -6.038 1.00 93.12 221 ALA A C 1
ATOM 1745 O O . ALA A 1 221 ? -6.788 -17.280 -5.654 1.00 93.12 221 ALA A O 1
ATOM 1746 N N . ALA A 1 222 ? -8.391 -18.667 -6.390 1.00 93.06 222 ALA A N 1
ATOM 1747 C CA . ALA A 1 222 ? -9.473 -17.691 -6.294 1.00 93.06 222 ALA A CA 1
ATOM 1748 C C . ALA A 1 222 ? -9.758 -17.292 -4.835 1.00 93.06 222 ALA A C 1
ATOM 1750 O O . ALA A 1 222 ? -9.971 -16.114 -4.547 1.00 93.06 222 ALA A O 1
ATOM 1751 N N . LEU A 1 223 ? -9.704 -18.243 -3.897 1.00 94.31 223 LEU A N 1
ATOM 1752 C CA . LEU A 1 223 ? -9.886 -17.968 -2.470 1.00 94.31 223 LEU A CA 1
ATOM 1753 C C . LEU A 1 223 ? -8.691 -17.216 -1.862 1.00 94.31 223 LEU A C 1
ATOM 1755 O O . LEU A 1 223 ? -8.891 -16.319 -1.046 1.00 94.31 223 LEU A O 1
ATOM 1759 N N . THR A 1 224 ? -7.461 -17.503 -2.300 1.00 95.00 224 THR A N 1
ATOM 1760 C CA . THR A 1 224 ? -6.266 -16.722 -1.935 1.00 95.00 224 THR A CA 1
ATOM 1761 C C . THR A 1 224 ? -6.369 -15.284 -2.438 1.00 95.00 224 THR A C 1
ATOM 1763 O O . THR A 1 224 ? -6.092 -14.356 -1.683 1.00 95.00 224 THR A O 1
ATOM 1766 N N . PHE A 1 225 ? -6.831 -15.080 -3.675 1.00 94.00 225 PHE A N 1
ATOM 1767 C CA . PHE A 1 225 ? -7.098 -13.741 -4.201 1.00 94.00 225 PHE A CA 1
ATOM 1768 C C . PHE A 1 225 ? -8.187 -13.020 -3.393 1.00 94.00 225 PHE A C 1
ATOM 1770 O O . PHE A 1 225 ? -8.004 -11.870 -2.998 1.00 94.00 225 PHE A O 1
ATOM 1777 N N . GLY A 1 226 ? -9.285 -13.714 -3.076 1.00 93.81 226 GLY A N 1
ATOM 1778 C CA . GLY A 1 226 ? -10.338 -13.189 -2.206 1.00 93.81 226 GLY A CA 1
ATOM 1779 C C . GLY A 1 226 ? -9.810 -12.776 -0.830 1.00 93.81 226 GLY A C 1
ATOM 1780 O O . GLY A 1 226 ? -10.159 -11.704 -0.346 1.00 93.81 226 GLY A O 1
ATOM 1781 N N . SER A 1 227 ? -8.920 -13.574 -0.234 1.00 94.31 227 SER A N 1
ATOM 1782 C CA . SER A 1 227 ? -8.300 -13.272 1.062 1.00 94.31 227 SER A CA 1
ATOM 1783 C C . SER A 1 227 ? -7.382 -12.056 0.996 1.00 94.31 227 SER A C 1
ATOM 1785 O O . SER A 1 227 ? -7.338 -11.287 1.950 1.00 94.31 227 SER A O 1
ATOM 1787 N N . LEU A 1 228 ? -6.650 -11.886 -0.106 1.00 92.88 228 LEU A N 1
ATOM 1788 C CA . LEU A 1 228 ? -5.733 -10.765 -0.303 1.00 92.88 228 LEU A CA 1
ATOM 1789 C C . LEU A 1 228 ? -6.488 -9.439 -0.458 1.00 92.88 228 LEU A C 1
ATOM 1791 O O . LEU A 1 228 ? -6.115 -8.448 0.156 1.00 92.88 228 LEU A O 1
ATOM 1795 N N . ILE A 1 229 ? -7.573 -9.430 -1.235 1.00 91.62 229 ILE A N 1
ATOM 1796 C CA . ILE A 1 229 ? -8.398 -8.229 -1.446 1.00 91.62 229 ILE A CA 1
ATOM 1797 C C . ILE A 1 229 ? -9.273 -7.916 -0.230 1.00 91.62 229 ILE A C 1
ATOM 1799 O O . ILE A 1 229 ? -9.571 -6.756 0.042 1.00 91.62 229 ILE A O 1
ATOM 1803 N N . SER A 1 230 ? -9.706 -8.942 0.501 1.00 92.25 230 SER A N 1
ATOM 1804 C CA . SER A 1 230 ? -10.580 -8.762 1.654 1.00 92.25 230 SER A CA 1
ATOM 1805 C C . SER A 1 230 ? -9.844 -8.369 2.934 1.00 92.25 230 SER A C 1
ATOM 1807 O O . SER A 1 230 ? -10.519 -8.047 3.911 1.00 92.25 230 SER A O 1
ATOM 1809 N N . ALA A 1 231 ? -8.514 -8.441 2.975 1.00 87.25 231 ALA A N 1
ATOM 1810 C CA . ALA A 1 231 ? -7.748 -8.037 4.144 1.00 87.25 231 ALA A CA 1
ATOM 1811 C C . ALA A 1 231 ? -7.964 -6.536 4.406 1.00 87.25 231 ALA A C 1
ATOM 1813 O O . ALA A 1 231 ? -7.445 -5.687 3.689 1.00 87.25 231 ALA A O 1
ATOM 1814 N N . THR A 1 232 ? -8.774 -6.213 5.415 1.00 81.81 232 THR A N 1
ATOM 1815 C CA . THR A 1 232 ? -9.019 -4.832 5.842 1.00 81.81 232 THR A CA 1
ATOM 1816 C C . THR A 1 232 ? -8.129 -4.483 7.025 1.00 81.81 232 THR A C 1
ATOM 1818 O O . THR A 1 232 ? -8.160 -5.182 8.041 1.00 81.81 232 THR A O 1
ATOM 1821 N N . ASP A 1 233 ? -7.402 -3.371 6.936 1.00 79.31 233 ASP A N 1
ATOM 1822 C CA . ASP A 1 233 ? -6.578 -2.888 8.040 1.00 79.31 233 ASP A CA 1
ATOM 1823 C C . ASP A 1 233 ? -7.444 -2.193 9.100 1.00 79.31 233 ASP A C 1
ATOM 1825 O O . ASP A 1 233 ? -8.061 -1.163 8.801 1.00 79.31 233 ASP A O 1
ATOM 1829 N N . PRO A 1 234 ? -7.467 -2.667 10.361 1.00 64.31 234 PRO A N 1
ATOM 1830 C CA . PRO A 1 234 ? -8.261 -2.040 11.415 1.00 64.31 234 PRO A CA 1
ATOM 1831 C C . PRO A 1 234 ? -7.871 -0.574 11.630 1.00 64.31 234 PRO A C 1
ATOM 1833 O O . PRO A 1 234 ? -8.729 0.233 11.950 1.00 64.31 234 PRO A O 1
ATOM 1836 N N . VAL A 1 235 ? -6.618 -0.196 11.361 1.00 65.31 235 VAL A N 1
ATOM 1837 C CA . VAL A 1 235 ? -6.140 1.196 11.431 1.00 65.31 235 VAL A CA 1
ATOM 1838 C C . VAL A 1 235 ? -6.926 2.129 10.501 1.00 65.31 235 VAL A C 1
ATOM 1840 O O . VAL A 1 235 ? -7.268 3.240 10.893 1.00 65.31 235 VAL A O 1
ATOM 1843 N N . THR A 1 236 ? -7.280 1.673 9.296 1.00 64.50 236 THR A N 1
ATOM 1844 C CA . THR A 1 236 ? -8.075 2.486 8.355 1.00 64.50 236 THR A CA 1
ATOM 1845 C C . THR A 1 236 ? -9.530 2.620 8.790 1.00 64.50 236 THR A C 1
ATOM 1847 O O . THR A 1 236 ? -10.123 3.682 8.633 1.00 64.50 236 THR A O 1
ATOM 1850 N N . VAL A 1 237 ? -10.089 1.575 9.405 1.00 65.75 237 VAL A N 1
ATOM 1851 C CA . VAL A 1 237 ? -11.426 1.621 10.011 1.00 65.75 237 VAL A CA 1
ATOM 1852 C C . VAL A 1 237 ? -11.442 2.600 11.187 1.00 65.75 237 VAL A C 1
ATOM 1854 O O . VAL A 1 237 ? -12.398 3.348 11.349 1.00 65.75 237 VAL A O 1
ATOM 1857 N N . LEU A 1 238 ? -10.364 2.640 11.970 1.00 63.03 238 LEU A N 1
ATOM 1858 C CA . LEU A 1 238 ? -10.228 3.519 13.129 1.00 63.03 238 LEU A CA 1
ATOM 1859 C C . LEU A 1 238 ? -10.169 5.007 12.782 1.00 63.03 238 LEU A C 1
ATOM 1861 O O . LEU A 1 238 ? -10.672 5.814 13.549 1.00 63.03 238 LEU A O 1
ATOM 1865 N N . ALA A 1 239 ? -9.580 5.371 11.644 1.00 59.31 239 ALA A N 1
ATOM 1866 C CA . ALA A 1 239 ? -9.459 6.768 11.225 1.00 59.31 239 ALA A CA 1
ATOM 1867 C C . ALA A 1 239 ? -10.776 7.379 10.697 1.00 59.31 239 ALA A C 1
ATOM 1869 O O . ALA A 1 239 ? -10.863 8.593 10.525 1.00 59.31 239 ALA A O 1
ATOM 1870 N N . VAL A 1 240 ? -11.782 6.548 10.398 1.00 57.47 240 VAL A N 1
ATOM 1871 C CA . VAL A 1 240 ? -13.065 6.969 9.801 1.00 57.47 240 VAL A CA 1
ATOM 1872 C C . VAL A 1 240 ? -14.173 7.166 10.851 1.00 57.47 240 VAL A C 1
ATOM 1874 O O . VAL A 1 240 ? -15.181 7.808 10.546 1.00 57.47 240 VAL A O 1
ATOM 1877 N N . PHE A 1 241 ? -13.996 6.648 12.071 1.00 51.69 241 PHE A N 1
ATOM 1878 C CA . PHE A 1 241 ? -14.944 6.772 13.189 1.00 51.69 241 PHE A CA 1
ATOM 1879 C C . PHE A 1 241 ? -14.489 7.804 14.225 1.00 51.69 241 PHE A C 1
ATOM 1881 O O . PHE A 1 241 ? -15.387 8.463 14.802 1.00 51.69 241 PHE A O 1
#

Organism: NCBI:txid221442